Protein AF-A0A969NZW6-F1 (afdb_monomer)

Nearest PDB structures (foldseek):
  7z3o-assembly1_SY  TM=2.945E-01  e=6.270E-01  Thermochaetoides thermophila DSM 1495

Radius of gyration: 21.52 Å; Cα contacts (8 Å, |Δi|>4): 282; chains: 1; bounding box: 51×29×75 Å

Secondary structure (DSSP, 8-state):
--HHHHHHHHHHHHHHHHHHHHHHHHHHTHHHHHHHHHHHHHHHTTPEEEEEEE-SSEEEEEEE-TTT--EEEEEEEES--SHHHHHHH--EEEEEEEEEEE-TTHHHHHHHHHHHHTTS---TTSTT-EEEEEETTTTEEEEEEEEEEEGGGTB-GGG-B-HHHHHHHHHHHHHHHHHHHHHHH--

Mean predicted aligned error: 5.86 Å

Sequence (187 aa):
MMQEDMEAVYVELVQSSWKKYEEYIHNKRMDDLLIGGVIPVMVGDGYALIDLSSDGINHYLRFEQLDSRERIIFRLTNLSEELVTAKVLGRHAQVVIGYGEHTQKTQTLFETFKSEMKSAFLDTNEPGVVTVDADVTAGYIYVQVSLIFDLDSYFREGYDIDYLLLRKHIMATVQSLQKYLRGRLNA

Foldseek 3Di:
DDPVVVVVVVVVVVVVVVVVVVLLVVLQCLQVLVVVLVVCLCVVVQWDWDDWDDPPFWIKTWTARPPQRKIKIWIKGWPPNDSVSCVPVNTKIKIKIKIKHAALCQPVLVVVQVVVVVVPPDDQQDAPDWDWDGPNVRRMIMIIGIHMDRSCVAADPPRDGPSVVVSVVNVVRNVVRVCVVVVSVVD

Solvent-accessible surface area (backbone atoms only — not comparable to full-atom values): 10132 Å² total; per-residue (Å²): 130,57,72,66,58,54,50,52,52,50,52,51,52,50,53,56,48,49,56,53,51,50,53,47,53,56,44,56,42,51,57,59,49,48,54,63,48,49,51,56,42,44,45,74,72,63,28,43,81,77,47,79,52,70,81,87,63,42,38,40,38,34,32,34,27,83,89,80,54,36,32,40,38,37,42,39,28,64,73,20,58,50,58,67,50,21,73,74,75,45,43,34,26,42,40,31,48,28,32,28,45,71,41,97,54,29,63,63,52,47,52,53,53,51,60,58,48,72,77,49,95,69,65,75,76,41,67,72,37,75,44,77,51,64,45,64,89,83,24,26,36,33,35,30,33,24,38,77,43,61,44,70,82,36,43,49,83,94,78,43,68,44,57,68,62,50,38,52,55,53,50,53,49,46,53,50,39,46,53,53,51,52,57,61,75,77,104

Structure (mmCIF, N/CA/C/O backbone):
data_AF-A0A969NZW6-F1
#
_entry.id   AF-A0A969NZW6-F1
#
loop_
_atom_site.group_PDB
_atom_site.id
_atom_site.type_symbol
_atom_site.label_atom_id
_atom_site.label_alt_id
_atom_site.label_comp_id
_atom_site.label_asym_id
_atom_site.label_entity_id
_atom_site.label_seq_id
_atom_site.pdbx_PDB_ins_code
_atom_site.Cartn_x
_atom_site.Cartn_y
_atom_site.Cartn_z
_atom_site.occupancy
_atom_site.B_iso_or_equiv
_atom_site.auth_seq_id
_atom_site.auth_comp_id
_atom_site.auth_asym_id
_atom_site.auth_atom_id
_atom_site.pdbx_PDB_model_num
ATOM 1 N N . MET A 1 1 ? 32.133 7.280 -44.341 1.00 61.06 1 MET A N 1
ATOM 2 C CA . MET A 1 1 ? 31.270 6.132 -43.999 1.00 61.06 1 MET A CA 1
ATOM 3 C C . MET A 1 1 ? 30.331 5.913 -45.158 1.00 61.06 1 MET A C 1
ATOM 5 O O . MET A 1 1 ? 29.865 6.905 -45.714 1.00 61.06 1 MET A O 1
ATOM 9 N N . MET A 1 2 ? 30.139 4.664 -45.572 1.00 74.56 2 MET A N 1
ATOM 10 C CA . MET A 1 2 ? 29.180 4.332 -46.624 1.00 74.56 2 MET A CA 1
ATOM 11 C C . MET A 1 2 ? 27.757 4.505 -46.075 1.00 74.56 2 MET A C 1
ATOM 13 O O . MET A 1 2 ? 27.546 4.512 -44.864 1.00 74.56 2 MET A O 1
ATOM 17 N N . GLN A 1 3 ? 26.779 4.712 -46.954 1.00 80.62 3 GLN A N 1
ATOM 18 C CA . GLN A 1 3 ? 25.389 4.961 -46.557 1.00 80.62 3 GLN A CA 1
ATOM 19 C C . GLN A 1 3 ? 24.804 3.800 -45.732 1.00 80.62 3 GLN A C 1
ATOM 21 O O . GLN A 1 3 ? 24.109 4.044 -44.752 1.00 80.62 3 GLN A O 1
ATOM 26 N N . GLU A 1 4 ? 25.177 2.564 -46.070 1.00 84.88 4 GLU A N 1
ATOM 27 C CA . GLU A 1 4 ? 24.808 1.350 -45.330 1.00 84.88 4 GLU A CA 1
ATOM 28 C C . GLU A 1 4 ? 25.390 1.332 -43.905 1.00 84.88 4 GLU A C 1
ATOM 30 O O . GLU A 1 4 ? 24.696 0.950 -42.965 1.00 84.88 4 GLU A O 1
ATOM 35 N N . ASP A 1 5 ? 26.618 1.834 -43.707 1.00 90.31 5 ASP A N 1
ATOM 36 C CA . ASP A 1 5 ? 27.227 1.938 -42.371 1.00 90.31 5 ASP A CA 1
ATOM 37 C C . ASP A 1 5 ? 26.434 2.909 -41.478 1.00 90.31 5 ASP A C 1
ATOM 39 O O . ASP A 1 5 ? 26.228 2.660 -40.291 1.00 90.31 5 ASP A O 1
ATOM 43 N N . MET A 1 6 ? 25.968 4.026 -42.047 1.00 91.88 6 MET A N 1
ATOM 44 C CA . MET A 1 6 ? 25.177 5.027 -41.320 1.00 91.88 6 MET A CA 1
ATOM 45 C C . MET A 1 6 ? 23.773 4.520 -40.984 1.00 91.88 6 MET A C 1
ATOM 47 O O . MET A 1 6 ? 23.246 4.833 -39.915 1.00 91.88 6 MET A O 1
ATOM 51 N N . GLU A 1 7 ? 23.173 3.738 -41.880 1.00 93.81 7 GLU A N 1
ATOM 52 C CA . GLU A 1 7 ? 21.881 3.097 -41.647 1.00 93.81 7 GLU A CA 1
ATOM 53 C C . GLU A 1 7 ? 21.976 2.047 -40.533 1.00 93.81 7 GLU A C 1
ATOM 55 O O . GLU A 1 7 ? 21.141 2.043 -39.629 1.00 93.81 7 GLU A O 1
ATOM 60 N N . ALA A 1 8 ? 23.039 1.237 -40.518 1.00 95.31 8 ALA A N 1
ATOM 61 C CA . ALA A 1 8 ? 23.295 0.284 -39.439 1.00 95.31 8 ALA A CA 1
ATOM 62 C C . ALA A 1 8 ? 23.428 0.979 -38.070 1.00 95.31 8 ALA A C 1
ATOM 64 O O . ALA A 1 8 ? 22.781 0.569 -37.104 1.00 95.31 8 ALA A O 1
ATOM 65 N N . VAL A 1 9 ? 24.190 2.077 -37.998 1.00 95.44 9 VAL A N 1
ATOM 66 C CA . VAL A 1 9 ? 24.330 2.883 -36.770 1.00 95.44 9 VAL A CA 1
ATOM 67 C C . VAL A 1 9 ? 22.988 3.472 -36.326 1.00 95.44 9 VAL A C 1
ATOM 69 O O . VAL A 1 9 ? 22.681 3.486 -35.133 1.00 95.44 9 VAL A O 1
ATOM 72 N N . TYR A 1 10 ? 22.159 3.946 -37.261 1.00 95.44 10 TYR A N 1
ATOM 73 C CA . TYR A 1 10 ? 20.827 4.454 -36.931 1.00 95.44 10 TYR A CA 1
ATOM 74 C C . TYR A 1 10 ? 19.922 3.358 -36.353 1.00 95.44 10 TYR A C 1
ATOM 76 O O . TYR A 1 10 ? 19.276 3.582 -35.329 1.00 95.44 10 TYR A O 1
ATOM 84 N N . VAL A 1 11 ? 19.902 2.168 -36.961 1.00 97.00 11 VAL A N 1
ATOM 85 C CA . VAL A 1 11 ? 19.122 1.026 -36.462 1.00 97.00 11 VAL A CA 1
ATOM 86 C C . VAL A 1 11 ? 19.556 0.646 -35.045 1.00 97.00 11 VAL A C 1
ATOM 88 O O . VAL A 1 11 ? 18.702 0.474 -34.174 1.00 97.00 11 VAL A O 1
ATOM 91 N N . GLU A 1 12 ? 20.861 0.587 -34.777 1.00 96.94 12 GLU A N 1
ATOM 92 C CA . GLU A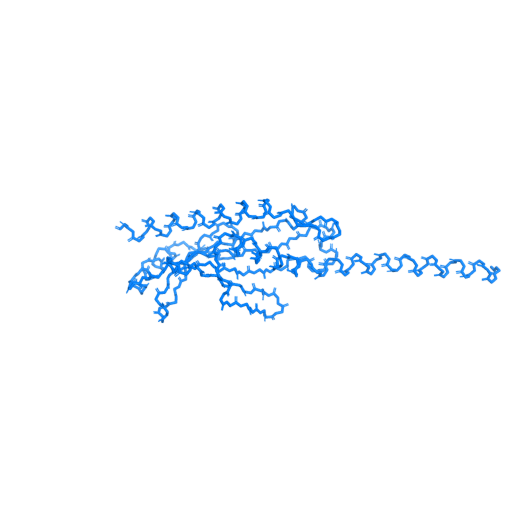 1 12 ? 21.394 0.318 -33.436 1.00 96.94 12 GLU A CA 1
ATOM 93 C C . GLU A 1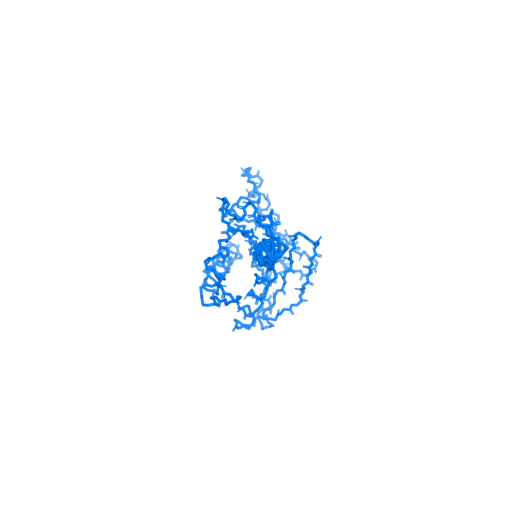 12 ? 20.976 1.401 -32.422 1.00 96.94 12 GLU A C 1
ATOM 95 O O . GLU A 1 12 ? 20.556 1.104 -31.296 1.00 96.94 12 GLU A O 1
ATOM 100 N N . LEU A 1 13 ? 21.019 2.674 -32.824 1.00 96.94 13 LEU A N 1
ATOM 101 C CA . LEU A 1 13 ? 20.577 3.783 -31.982 1.00 96.94 13 LEU A CA 1
ATOM 102 C C . LEU A 1 13 ? 19.081 3.687 -31.654 1.00 96.94 13 LEU A C 1
ATOM 104 O O . LEU A 1 13 ? 18.685 3.908 -30.508 1.00 96.94 13 LEU A O 1
ATOM 108 N N . VAL A 1 14 ? 18.245 3.323 -32.625 1.00 97.38 14 VAL A N 1
ATOM 109 C CA . VAL A 1 14 ? 16.807 3.115 -32.413 1.00 97.38 14 VAL A CA 1
ATOM 110 C C . VAL A 1 14 ? 16.566 1.939 -31.467 1.00 97.38 14 VAL A C 1
ATOM 112 O O . VAL A 1 14 ? 15.830 2.090 -30.493 1.00 97.38 14 VAL A O 1
ATOM 115 N N . GLN A 1 15 ? 17.217 0.795 -31.688 1.00 96.62 15 GLN A N 1
ATOM 116 C CA . GLN A 1 15 ? 17.077 -0.390 -30.832 1.00 96.62 15 GLN A CA 1
ATOM 117 C C . GLN A 1 15 ? 17.502 -0.119 -29.382 1.00 96.62 15 GLN A C 1
ATOM 119 O O . GLN A 1 15 ? 16.786 -0.464 -28.440 1.00 96.62 15 GLN A O 1
ATOM 124 N N . SER A 1 16 ? 18.641 0.547 -29.185 1.00 95.81 16 SER A N 1
ATOM 125 C CA . SER A 1 16 ? 19.118 0.909 -27.846 1.00 95.81 16 SER A CA 1
ATOM 126 C C . SER A 1 16 ? 18.222 1.949 -27.163 1.00 95.81 16 SER A C 1
ATOM 128 O O . SER A 1 16 ? 18.040 1.899 -25.944 1.00 95.81 16 SER A O 1
ATOM 130 N N . SER A 1 17 ? 17.618 2.858 -27.933 1.00 95.56 17 SER A N 1
ATOM 131 C CA . SER A 1 17 ? 16.640 3.826 -27.424 1.00 95.56 17 SER A CA 1
ATOM 132 C C . SER A 1 17 ? 15.345 3.146 -26.984 1.00 95.56 17 SER A C 1
ATOM 134 O O . SER A 1 17 ? 14.846 3.457 -25.903 1.00 95.56 17 SER A O 1
ATOM 136 N N . TRP A 1 18 ? 14.841 2.178 -27.758 1.00 96.06 18 TRP A N 1
ATOM 137 C CA . TRP A 1 18 ? 13.671 1.377 -27.387 1.00 96.06 18 TRP A CA 1
ATOM 138 C C . TRP A 1 18 ? 13.889 0.611 -26.093 1.00 96.06 18 TRP A C 1
ATOM 140 O O . TRP A 1 18 ? 13.060 0.707 -25.194 1.00 96.06 18 TRP A O 1
ATOM 150 N N . LYS A 1 19 ? 15.043 -0.048 -25.943 1.00 93.00 19 LYS A N 1
ATOM 151 C CA . LYS A 1 19 ? 15.378 -0.754 -24.703 1.00 93.00 19 LYS A CA 1
ATOM 152 C C . LYS A 1 19 ? 15.304 0.169 -23.482 1.00 93.00 19 LYS A C 1
ATOM 154 O O . LYS A 1 19 ? 14.702 -0.177 -22.471 1.00 93.00 19 LYS A O 1
ATOM 159 N N . LYS A 1 20 ? 15.877 1.374 -23.578 1.00 90.88 20 LYS A N 1
ATOM 160 C CA . LYS A 1 20 ? 15.803 2.365 -22.491 1.00 90.88 20 LYS A CA 1
ATOM 161 C C . LYS A 1 20 ? 14.370 2.825 -22.245 1.00 90.88 20 LYS A C 1
ATOM 163 O O . LYS A 1 20 ? 13.962 2.939 -21.096 1.00 90.88 20 LYS A O 1
ATOM 168 N N . TYR A 1 21 ? 13.616 3.097 -23.305 1.00 91.88 21 TYR A N 1
ATOM 169 C CA . TYR A 1 21 ? 12.222 3.514 -23.196 1.00 91.88 21 TYR A CA 1
ATOM 170 C C . TYR A 1 21 ? 11.359 2.453 -22.499 1.00 91.88 21 TYR A C 1
ATOM 172 O O . TYR A 1 21 ? 10.586 2.791 -21.606 1.00 91.88 21 TYR A O 1
ATOM 180 N N . GLU A 1 22 ? 11.535 1.176 -22.833 1.00 90.06 22 GLU A N 1
ATOM 181 C CA . GLU A 1 22 ? 10.849 0.063 -22.170 1.00 90.06 22 GLU A CA 1
ATOM 182 C C . GLU A 1 22 ? 11.208 -0.030 -20.684 1.00 90.06 22 GLU A C 1
ATOM 184 O O . GLU A 1 22 ? 10.310 -0.187 -19.858 1.00 90.06 22 GLU A O 1
ATOM 189 N N . GLU A 1 23 ? 12.482 0.154 -20.319 1.00 89.25 23 GLU A N 1
ATOM 190 C CA . GLU A 1 23 ? 12.904 0.224 -18.912 1.00 89.25 23 GLU A CA 1
ATOM 191 C C . GLU A 1 23 ? 12.202 1.368 -18.159 1.00 89.25 23 GLU A C 1
ATOM 193 O O . GLU A 1 23 ? 11.742 1.174 -17.031 1.00 89.25 23 GLU A O 1
ATOM 198 N N . TYR A 1 24 ? 12.080 2.547 -18.781 1.00 89.12 24 TYR A N 1
ATOM 199 C CA . TYR A 1 24 ? 11.350 3.683 -18.209 1.00 89.12 24 TYR A CA 1
ATOM 200 C C . TYR A 1 24 ? 9.865 3.372 -18.019 1.00 89.12 24 TYR A C 1
ATOM 202 O O . TYR A 1 24 ? 9.314 3.643 -16.952 1.00 89.12 24 TYR A O 1
ATOM 210 N N . ILE A 1 25 ? 9.213 2.802 -19.034 1.00 87.81 25 ILE A N 1
ATOM 211 C CA . ILE A 1 25 ? 7.789 2.456 -18.968 1.00 87.81 25 ILE A CA 1
ATOM 212 C C . ILE A 1 25 ? 7.535 1.389 -17.908 1.00 87.81 25 ILE A C 1
ATOM 214 O O . ILE A 1 25 ? 6.582 1.517 -17.144 1.00 87.81 25 ILE A O 1
ATOM 218 N N . HIS A 1 26 ? 8.388 0.368 -17.834 1.00 87.69 26 HIS A N 1
ATOM 219 C CA . HIS A 1 26 ? 8.282 -0.662 -16.812 1.00 87.69 26 HIS A CA 1
ATOM 220 C C . HIS A 1 26 ? 8.399 -0.057 -15.409 1.00 87.69 26 HIS A C 1
ATOM 222 O O . HIS A 1 26 ? 7.535 -0.302 -14.574 1.00 87.69 26 HIS A O 1
ATOM 228 N N . ASN A 1 27 ? 9.398 0.803 -15.173 1.00 89.50 27 ASN A N 1
ATOM 229 C CA . ASN A 1 27 ? 9.578 1.464 -13.880 1.00 89.50 27 ASN A CA 1
ATOM 230 C C . ASN A 1 27 ? 8.384 2.341 -13.490 1.00 89.50 27 ASN A C 1
ATOM 232 O O . ASN A 1 27 ? 7.943 2.323 -12.344 1.00 89.50 27 ASN A O 1
ATOM 236 N N . LYS A 1 28 ? 7.850 3.087 -14.462 1.00 86.00 28 LYS A N 1
ATOM 237 C CA . LYS A 1 28 ? 6.727 3.996 -14.247 1.00 86.00 28 LYS A CA 1
ATOM 238 C C . LYS A 1 28 ? 5.432 3.271 -13.878 1.00 86.00 28 LYS A C 1
ATOM 240 O O . LYS A 1 28 ? 4.598 3.887 -13.249 1.00 86.00 28 LYS A O 1
ATOM 245 N N . ARG A 1 29 ? 5.263 2.003 -14.268 1.00 88.50 29 ARG A N 1
ATOM 246 C CA . ARG A 1 29 ? 4.046 1.206 -14.014 1.00 88.50 29 ARG A CA 1
ATOM 247 C C . ARG A 1 29 ? 4.073 0.423 -12.699 1.00 88.50 29 ARG A C 1
ATOM 249 O O . ARG A 1 29 ? 3.186 -0.388 -12.449 1.00 88.50 29 ARG A O 1
ATOM 256 N N . MET A 1 30 ? 5.116 0.572 -11.886 1.00 89.69 30 MET A N 1
ATOM 257 C CA . MET A 1 30 ? 5.273 -0.232 -10.666 1.00 89.69 30 MET A CA 1
ATOM 258 C C . MET A 1 30 ? 4.241 0.110 -9.582 1.00 89.69 30 MET A C 1
ATOM 260 O O . MET A 1 30 ? 3.880 -0.749 -8.782 1.00 89.69 30 MET A O 1
ATOM 264 N N . ASP A 1 31 ? 3.735 1.339 -9.577 1.00 88.12 31 ASP A N 1
ATOM 265 C CA . ASP A 1 31 ? 2.595 1.778 -8.769 1.00 88.12 31 ASP A CA 1
ATOM 266 C C . ASP A 1 31 ? 1.288 1.089 -9.198 1.00 88.12 31 ASP A C 1
ATOM 268 O O . ASP A 1 31 ? 0.590 0.522 -8.354 1.00 88.12 31 ASP A O 1
ATOM 272 N N . ASP A 1 32 ? 1.006 1.039 -10.503 1.00 90.31 32 ASP A N 1
ATOM 273 C CA . ASP A 1 32 ? -0.144 0.339 -11.081 1.00 90.31 32 ASP A CA 1
ATOM 274 C C . ASP A 1 32 ? -0.116 -1.153 -10.721 1.00 90.31 32 ASP A C 1
ATOM 276 O O . ASP A 1 32 ? -1.143 -1.729 -10.350 1.00 90.31 32 ASP A O 1
ATOM 280 N N . LEU A 1 33 ? 1.062 -1.787 -10.777 1.00 93.19 33 LEU A N 1
ATOM 281 C CA . LEU A 1 33 ? 1.236 -3.176 -10.337 1.00 93.19 33 LEU A CA 1
ATOM 282 C C . LEU A 1 33 ? 0.989 -3.349 -8.847 1.00 93.19 33 LEU A C 1
ATOM 284 O O . LEU A 1 33 ? 0.406 -4.352 -8.446 1.00 93.19 33 LEU A O 1
ATOM 288 N N . LEU A 1 34 ? 1.403 -2.389 -8.020 1.00 94.56 34 LEU A N 1
ATOM 289 C CA . LEU A 1 34 ? 1.169 -2.460 -6.585 1.00 94.56 34 LEU A CA 1
ATOM 290 C C . LEU A 1 34 ? -0.321 -2.382 -6.256 1.00 94.56 34 LEU A C 1
ATOM 292 O O . LEU A 1 34 ? -0.818 -3.216 -5.499 1.00 94.56 34 LEU A O 1
ATOM 296 N N . ILE A 1 35 ? -1.052 -1.455 -6.876 1.00 95.56 35 ILE A N 1
ATOM 297 C CA . ILE A 1 35 ? -2.518 -1.379 -6.776 1.00 95.56 35 ILE A CA 1
ATOM 298 C C . ILE A 1 35 ? -3.141 -2.694 -7.267 1.00 95.56 35 ILE A C 1
ATOM 300 O O . ILE A 1 35 ? -3.962 -3.302 -6.572 1.00 95.56 35 ILE A O 1
ATOM 304 N N . GLY A 1 36 ? -2.706 -3.156 -8.443 1.00 94.56 36 GLY A N 1
ATOM 305 C CA . GLY A 1 36 ? -3.145 -4.394 -9.079 1.00 94.56 36 GLY A CA 1
ATOM 306 C C . GLY A 1 36 ? -2.781 -5.665 -8.311 1.00 94.56 36 GLY A C 1
ATOM 307 O O . GLY A 1 36 ? -3.432 -6.681 -8.510 1.00 94.56 36 GLY A O 1
ATOM 308 N N . GLY A 1 37 ? -1.797 -5.622 -7.413 1.00 96.06 37 GLY A N 1
ATOM 309 C CA . GLY A 1 37 ? -1.434 -6.713 -6.511 1.00 96.06 37 GLY A CA 1
ATOM 310 C C . GLY A 1 37 ? -2.228 -6.680 -5.205 1.00 96.06 37 GLY A C 1
ATOM 311 O O . GLY A 1 37 ? -2.720 -7.713 -4.753 1.00 96.06 37 GLY A O 1
ATOM 312 N N . VAL A 1 38 ? -2.405 -5.494 -4.612 1.00 97.81 38 VAL A N 1
ATOM 313 C CA . VAL A 1 38 ? -3.145 -5.316 -3.351 1.00 97.81 38 VAL A CA 1
ATOM 314 C C . VAL A 1 38 ? -4.621 -5.674 -3.521 1.00 97.81 38 VAL A C 1
ATOM 316 O O . VAL A 1 38 ? -5.166 -6.392 -2.684 1.00 97.81 38 VAL A O 1
ATOM 319 N N . ILE A 1 39 ? -5.276 -5.228 -4.602 1.00 98.25 39 ILE A N 1
ATOM 320 C CA . ILE A 1 39 ? -6.715 -5.473 -4.801 1.00 98.25 39 ILE A CA 1
ATOM 321 C C . ILE A 1 39 ? -7.045 -6.978 -4.824 1.00 98.25 39 ILE A C 1
ATOM 323 O O . ILE A 1 39 ? -7.872 -7.397 -4.011 1.00 98.25 39 ILE A O 1
ATOM 327 N N . PRO A 1 40 ? -6.419 -7.823 -5.669 1.00 97.69 40 PRO A N 1
ATOM 328 C CA . PRO A 1 40 ? -6.706 -9.254 -5.690 1.00 97.69 40 PRO A CA 1
ATOM 329 C C . PRO A 1 40 ? -6.351 -9.961 -4.386 1.00 97.69 40 PRO A C 1
ATOM 331 O O . PRO A 1 40 ? -7.072 -10.874 -3.996 1.00 97.69 40 PRO A O 1
ATOM 334 N N . VAL A 1 41 ? -5.284 -9.541 -3.694 1.00 98.06 41 VAL A N 1
ATOM 335 C CA . VAL A 1 41 ? -4.941 -10.084 -2.370 1.00 98.06 41 VAL A CA 1
ATOM 336 C C . VAL A 1 41 ? -6.085 -9.853 -1.385 1.00 98.06 41 VAL A C 1
ATOM 338 O O . VAL A 1 41 ? -6.548 -10.799 -0.752 1.00 98.06 41 VAL A O 1
ATOM 341 N N . MET A 1 42 ? -6.569 -8.615 -1.280 1.00 98.38 42 MET A N 1
ATOM 342 C CA . MET A 1 42 ? -7.621 -8.262 -0.326 1.00 98.38 42 MET A CA 1
ATOM 343 C C . MET A 1 42 ? -8.966 -8.897 -0.679 1.00 98.38 42 MET A C 1
ATOM 345 O O . MET A 1 42 ? -9.655 -9.417 0.199 1.00 98.38 42 MET A O 1
ATOM 349 N N . VAL A 1 43 ? -9.322 -8.900 -1.966 1.00 97.69 43 VAL A N 1
ATOM 350 C CA . VAL A 1 43 ? -10.549 -9.544 -2.455 1.00 97.69 43 VAL A CA 1
ATOM 351 C C . VAL A 1 43 ? -10.489 -11.059 -2.258 1.00 97.69 43 VAL A C 1
ATOM 353 O O . VAL A 1 43 ? -11.473 -11.659 -1.830 1.00 97.69 43 VAL A O 1
ATOM 356 N N . GLY A 1 44 ? -9.331 -11.677 -2.502 1.00 96.88 44 GLY A N 1
ATOM 357 C CA . GLY A 1 44 ? -9.097 -13.099 -2.247 1.00 96.88 44 GLY A CA 1
ATOM 358 C C . GLY A 1 44 ? -9.238 -13.487 -0.772 1.00 96.88 44 GLY A C 1
ATOM 359 O O . GLY A 1 44 ? -9.619 -14.618 -0.480 1.00 96.88 44 GLY A O 1
ATOM 360 N N . ASP A 1 45 ? -9.012 -12.539 0.141 1.00 95.94 45 ASP A N 1
ATOM 361 C CA . ASP A 1 45 ? -9.196 -12.705 1.588 1.00 95.94 45 ASP A CA 1
ATOM 362 C C . ASP A 1 45 ? -10.593 -12.317 2.093 1.00 95.94 45 ASP A C 1
ATOM 364 O O . ASP A 1 45 ? -10.832 -12.278 3.298 1.00 95.94 45 ASP A O 1
ATOM 368 N N . GLY A 1 46 ? -11.544 -12.095 1.181 1.00 96.56 46 GLY A N 1
ATOM 369 C CA . GLY A 1 46 ? -12.956 -11.900 1.515 1.00 96.56 46 GLY A CA 1
ATOM 370 C C . GLY A 1 46 ? -13.346 -10.457 1.825 1.00 96.56 46 GLY A C 1
ATOM 371 O O . GLY A 1 46 ? -14.460 -10.220 2.296 1.00 96.56 46 GLY A O 1
ATOM 372 N N . TYR A 1 47 ? -12.475 -9.486 1.547 1.00 98.12 47 TYR A N 1
ATOM 373 C CA . TYR A 1 47 ? -12.815 -8.074 1.680 1.00 98.12 47 TYR A CA 1
ATOM 374 C C . TYR A 1 47 ? -13.389 -7.503 0.377 1.00 98.12 47 TYR A C 1
ATOM 376 O O . TYR A 1 47 ? -12.890 -7.763 -0.717 1.00 98.12 47 TYR A O 1
ATOM 384 N N . ALA A 1 48 ? -14.408 -6.653 0.485 1.00 98.25 48 ALA A N 1
ATOM 385 C CA . ALA A 1 48 ? -14.943 -5.891 -0.638 1.00 98.25 48 ALA A CA 1
ATOM 386 C C . ALA A 1 48 ? -14.196 -4.557 -0.783 1.00 98.25 48 ALA A C 1
ATOM 388 O O . ALA A 1 48 ? -14.042 -3.833 0.198 1.00 98.25 48 ALA A O 1
ATOM 389 N N . LEU A 1 49 ? -13.762 -4.205 -1.998 1.00 98.25 49 LEU A N 1
ATOM 390 C CA . LEU A 1 49 ? -13.249 -2.864 -2.303 1.00 98.25 49 LEU A CA 1
ATOM 391 C C . LEU A 1 49 ? -14.420 -1.871 -2.305 1.00 98.25 49 LEU A C 1
ATOM 393 O O . LEU A 1 49 ? -15.333 -2.007 -3.118 1.00 98.25 49 LEU A O 1
ATOM 397 N N . ILE A 1 50 ? -14.395 -0.887 -1.406 1.00 97.31 50 ILE A N 1
ATOM 398 C CA . ILE A 1 50 ? -15.479 0.098 -1.237 1.00 97.31 50 ILE A CA 1
ATOM 399 C C . ILE A 1 50 ? -15.087 1.517 -1.655 1.00 97.31 50 ILE A C 1
ATOM 401 O O . ILE A 1 50 ? -15.970 2.344 -1.866 1.00 97.31 50 ILE A O 1
ATOM 405 N N . ASP A 1 51 ? -13.790 1.805 -1.770 1.00 97.19 51 ASP A N 1
ATOM 406 C CA . ASP A 1 51 ? -13.288 3.084 -2.273 1.00 97.19 51 ASP A CA 1
ATOM 407 C C . ASP A 1 51 ? -11.897 2.914 -2.900 1.00 97.19 51 ASP A C 1
ATOM 409 O O . ASP A 1 51 ? -11.069 2.145 -2.399 1.00 97.19 51 ASP A O 1
ATOM 413 N N . LEU A 1 52 ? -11.654 3.642 -3.989 1.00 97.56 52 LEU A N 1
ATOM 414 C CA . LEU A 1 52 ? -10.379 3.720 -4.698 1.00 97.56 52 LEU A CA 1
ATOM 415 C C . LEU A 1 52 ? -10.219 5.136 -5.252 1.00 97.56 52 LEU A C 1
ATOM 417 O O . LEU A 1 52 ? -11.004 5.574 -6.093 1.00 97.56 52 LEU A O 1
ATOM 421 N N . SER A 1 53 ? -9.176 5.834 -4.818 1.00 97.06 53 SER A N 1
ATOM 422 C CA . SER A 1 53 ? -8.852 7.174 -5.306 1.00 97.06 53 SER A CA 1
ATOM 423 C C . SER A 1 53 ? -7.344 7.384 -5.423 1.00 97.06 53 SER A C 1
ATOM 425 O O . SER A 1 53 ? -6.544 6.621 -4.881 1.00 97.06 53 SER A O 1
ATOM 427 N N . SER A 1 54 ? -6.946 8.407 -6.175 1.00 95.31 54 SER A N 1
ATOM 428 C CA . SER A 1 54 ? -5.550 8.806 -6.346 1.00 95.31 54 SER A CA 1
ATOM 429 C C . SER A 1 54 ? -5.454 10.325 -6.393 1.00 95.31 54 SER A C 1
ATOM 431 O O . SER A 1 54 ? -6.302 10.972 -7.011 1.00 95.31 54 SER A O 1
ATOM 433 N N . ASP A 1 55 ? -4.425 10.884 -5.758 1.00 94.00 55 ASP A N 1
ATOM 434 C CA . ASP A 1 55 ? -4.059 12.303 -5.881 1.00 94.00 55 ASP A CA 1
ATOM 435 C C . ASP A 1 55 ? -2.920 12.540 -6.898 1.00 94.00 55 ASP A C 1
ATOM 437 O O . ASP A 1 55 ? -2.459 13.668 -7.069 1.00 94.00 55 ASP A O 1
ATOM 441 N N . GLY A 1 56 ? -2.498 11.484 -7.603 1.00 87.88 56 GLY A N 1
ATOM 442 C CA . GLY A 1 56 ? -1.389 11.493 -8.558 1.00 87.88 56 GLY A CA 1
ATOM 443 C C . GLY A 1 56 ? -0.030 11.135 -7.953 1.00 87.88 56 GLY A C 1
ATOM 444 O O . GLY A 1 56 ? 0.900 10.910 -8.714 1.00 87.88 56 GLY A O 1
ATOM 445 N N . ILE A 1 57 ? 0.081 11.070 -6.623 1.00 90.31 57 ILE A N 1
ATOM 446 C CA . ILE A 1 57 ? 1.290 10.651 -5.891 1.00 90.31 57 ILE A CA 1
ATOM 447 C C . ILE A 1 57 ? 0.964 9.476 -4.962 1.00 90.31 57 ILE A C 1
ATOM 449 O O . ILE A 1 57 ? 1.725 8.520 -4.828 1.00 90.31 57 ILE A O 1
ATOM 453 N N . ASN A 1 58 ? -0.178 9.566 -4.289 1.00 94.62 58 ASN A N 1
ATOM 454 C CA . ASN A 1 58 ? -0.686 8.580 -3.363 1.00 94.62 58 ASN A CA 1
ATOM 455 C C . ASN A 1 58 ? -1.939 7.930 -3.936 1.00 94.62 58 ASN A C 1
ATOM 457 O O . ASN A 1 58 ? -2.858 8.610 -4.403 1.00 94.62 58 ASN A O 1
ATOM 461 N N . HIS A 1 59 ? -2.009 6.613 -3.792 1.00 96.62 59 HIS A N 1
ATOM 462 C CA . HIS A 1 59 ? -3.190 5.826 -4.105 1.00 96.62 59 HIS A CA 1
ATOM 463 C C . HIS A 1 59 ? -3.824 5.336 -2.813 1.00 96.62 59 HIS A C 1
ATOM 465 O O . HIS A 1 59 ? -3.166 4.712 -1.978 1.00 96.62 59 HIS A O 1
ATOM 471 N N . TYR A 1 60 ? -5.110 5.618 -2.657 1.00 97.69 60 TYR A N 1
ATOM 472 C CA . TYR A 1 60 ? -5.877 5.284 -1.472 1.00 97.69 60 TYR A CA 1
ATOM 473 C C . TYR A 1 60 ? -6.854 4.172 -1.812 1.00 97.69 60 TYR A C 1
ATOM 475 O O . TYR A 1 60 ? -7.659 4.304 -2.735 1.00 97.69 60 TYR A O 1
ATOM 483 N N . LEU A 1 61 ? -6.791 3.082 -1.055 1.00 98.38 61 LEU A N 1
ATOM 484 C CA . LEU A 1 61 ? -7.720 1.969 -1.186 1.00 98.38 61 LEU A CA 1
ATOM 485 C C . LEU A 1 61 ? -8.415 1.737 0.142 1.00 98.38 61 LEU A C 1
ATOM 487 O O . LEU A 1 61 ? -7.778 1.773 1.196 1.00 98.38 61 LEU A O 1
ATOM 491 N N . ARG A 1 62 ? -9.712 1.452 0.094 1.00 97.94 62 ARG A N 1
ATOM 492 C CA . ARG A 1 62 ? -10.486 1.066 1.270 1.00 97.94 62 ARG A CA 1
ATOM 493 C C . ARG A 1 62 ? -11.242 -0.214 0.997 1.00 97.94 62 ARG A C 1
ATOM 495 O O . ARG A 1 62 ? -12.004 -0.313 0.037 1.00 97.94 62 ARG A O 1
ATOM 502 N N . PHE A 1 63 ? -11.071 -1.155 1.905 1.00 98.44 63 PHE A N 1
ATOM 503 C CA . PHE A 1 63 ? -11.704 -2.453 1.885 1.00 98.44 63 PHE A CA 1
ATOM 504 C C . PHE A 1 63 ? -12.560 -2.635 3.135 1.00 98.44 63 PHE A C 1
ATOM 506 O O . PHE A 1 63 ? -12.208 -2.137 4.205 1.00 98.44 63 PHE A O 1
ATOM 513 N N . GLU A 1 64 ? -13.672 -3.351 3.009 1.00 97.56 64 GLU A N 1
ATOM 514 C CA . GLU A 1 64 ? -14.553 -3.692 4.124 1.00 97.56 64 GLU A CA 1
ATOM 515 C C . GLU A 1 64 ? -14.927 -5.171 4.059 1.00 97.56 64 GLU A C 1
ATOM 517 O O . GLU A 1 64 ? -15.304 -5.689 3.006 1.00 97.56 64 GLU A O 1
ATOM 522 N N . GLN A 1 65 ? -14.826 -5.861 5.190 1.00 96.75 65 GLN A N 1
ATOM 523 C CA . GLN A 1 65 ? -15.391 -7.192 5.333 1.00 96.75 65 GLN A CA 1
ATOM 524 C C . GLN A 1 65 ? -16.864 -7.050 5.702 1.00 96.75 65 GLN A C 1
ATOM 526 O O . GLN A 1 65 ? -17.200 -6.533 6.764 1.00 96.75 65 GLN A O 1
ATOM 531 N N . LEU A 1 66 ? -17.751 -7.500 4.817 1.00 93.56 66 LEU A N 1
ATOM 532 C CA . LEU A 1 66 ? -19.181 -7.185 4.905 1.00 93.56 66 LEU A CA 1
ATOM 533 C C . LEU A 1 66 ? -19.864 -7.778 6.149 1.00 93.56 66 LEU A C 1
ATOM 535 O O . LEU A 1 66 ? -20.797 -7.174 6.676 1.00 93.56 66 LEU A O 1
ATOM 539 N N . ASP A 1 67 ? -19.375 -8.920 6.639 1.00 92.62 67 ASP A N 1
ATOM 540 C CA . ASP A 1 67 ? -19.948 -9.608 7.800 1.00 92.62 67 ASP A CA 1
ATOM 541 C C . ASP A 1 67 ? -19.564 -8.940 9.127 1.00 92.62 67 ASP A C 1
ATOM 543 O O . ASP A 1 67 ? -20.410 -8.713 9.992 1.00 92.62 67 ASP A O 1
ATOM 547 N N . SER A 1 68 ? -18.277 -8.628 9.300 1.00 92.25 68 SER A N 1
ATOM 548 C CA . SER A 1 68 ? -17.724 -8.076 10.544 1.00 92.25 68 SER A CA 1
ATOM 549 C C . SER A 1 68 ? -17.692 -6.549 10.565 1.00 92.25 68 SER A C 1
ATOM 551 O O . SER A 1 68 ? -17.510 -5.957 11.629 1.00 92.25 68 SER A O 1
ATOM 553 N N . ARG A 1 69 ? -17.868 -5.907 9.403 1.00 94.38 69 ARG A N 1
ATOM 554 C CA . ARG A 1 69 ? -17.629 -4.476 9.170 1.00 94.38 69 ARG A CA 1
ATOM 555 C C . ARG A 1 69 ? -16.210 -4.030 9.519 1.00 94.38 69 ARG A C 1
ATOM 557 O O . ARG A 1 69 ? -15.977 -2.853 9.765 1.00 94.38 69 ARG A O 1
ATOM 564 N N . GLU A 1 70 ? -15.249 -4.946 9.550 1.00 95.50 70 GLU A N 1
ATOM 565 C CA . GLU A 1 70 ? -13.840 -4.584 9.686 1.00 95.50 70 GLU A CA 1
ATOM 566 C C . GLU A 1 70 ? -13.373 -3.878 8.415 1.00 95.50 70 GLU A C 1
ATOM 568 O O . GLU A 1 70 ? -13.717 -4.289 7.304 1.00 95.50 70 GLU A O 1
ATOM 573 N N . ARG A 1 71 ? -12.575 -2.822 8.571 1.00 96.88 71 ARG A N 1
ATOM 574 C CA . ARG A 1 71 ? -12.031 -2.066 7.443 1.00 96.88 71 ARG A CA 1
ATOM 575 C C . ARG A 1 71 ? -10.530 -2.192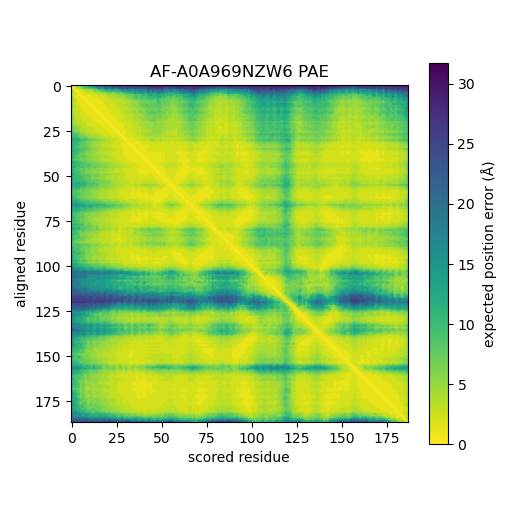 7.359 1.00 96.88 71 ARG A C 1
ATOM 577 O O . ARG A 1 71 ? -9.838 -2.178 8.372 1.00 96.88 71 ARG A O 1
ATOM 584 N N . ILE A 1 72 ? -10.032 -2.240 6.133 1.00 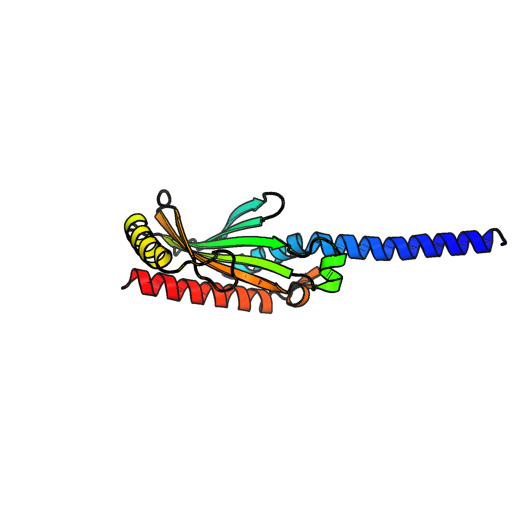98.00 72 IL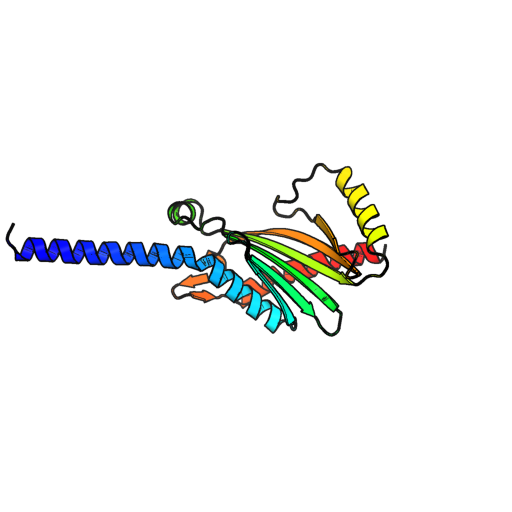E A N 1
ATOM 585 C CA . ILE A 1 72 ? -8.606 -2.143 5.848 1.00 98.00 72 ILE A CA 1
ATOM 586 C C . ILE A 1 72 ? -8.405 -0.995 4.874 1.00 98.00 72 ILE A C 1
ATOM 588 O O . ILE A 1 72 ? -9.074 -0.918 3.844 1.00 98.00 72 ILE A O 1
ATOM 592 N N . ILE A 1 73 ? -7.503 -0.085 5.218 1.00 97.62 73 ILE A N 1
ATOM 593 C CA . ILE A 1 73 ? -7.139 1.052 4.377 1.00 97.62 73 ILE A CA 1
ATOM 594 C C . ILE A 1 73 ? -5.691 0.928 3.933 1.00 97.62 73 ILE A C 1
ATOM 596 O O . ILE A 1 73 ? -4.838 0.458 4.686 1.00 97.62 73 ILE A O 1
ATOM 600 N N . PHE A 1 74 ? -5.424 1.385 2.719 1.00 98.12 74 PHE A N 1
ATOM 601 C CA . PHE A 1 74 ? -4.083 1.515 2.181 1.00 98.12 74 PHE A CA 1
ATOM 602 C C . PHE A 1 74 ? -3.850 2.943 1.713 1.00 98.12 74 PHE A C 1
ATOM 604 O O . PHE A 1 74 ? -4.731 3.535 1.089 1.00 98.12 74 PHE A O 1
ATOM 611 N N . ARG A 1 75 ? -2.643 3.456 1.960 1.00 97.06 75 ARG A N 1
ATOM 612 C CA . ARG A 1 75 ? -2.048 4.557 1.195 1.00 97.06 75 ARG A CA 1
ATOM 613 C C . ARG A 1 75 ? -0.759 4.040 0.576 1.00 97.06 75 ARG A C 1
ATOM 615 O O . ARG A 1 75 ? 0.147 3.636 1.304 1.00 97.06 75 ARG A O 1
ATOM 622 N N . LEU A 1 76 ? -0.702 4.028 -0.746 1.00 96.88 76 LEU A N 1
ATOM 623 C CA . LEU A 1 76 ? 0.431 3.537 -1.520 1.00 96.88 76 LEU A CA 1
ATOM 624 C C . LEU A 1 76 ? 1.124 4.721 -2.187 1.00 96.88 76 LEU A C 1
ATOM 626 O O . LEU A 1 76 ? 0.455 5.506 -2.855 1.00 96.88 76 LEU A O 1
ATOM 630 N N . THR A 1 77 ? 2.439 4.820 -2.037 1.00 95.31 77 THR A N 1
ATOM 631 C CA . THR A 1 77 ? 3.251 5.886 -2.636 1.00 95.31 77 THR A CA 1
ATOM 632 C C . THR A 1 77 ? 4.492 5.267 -3.262 1.00 95.31 77 THR A C 1
ATOM 634 O O . THR A 1 77 ? 5.266 4.610 -2.564 1.00 95.31 77 THR A O 1
ATOM 637 N N . ASN A 1 78 ? 4.716 5.475 -4.558 1.00 93.88 78 ASN A N 1
ATOM 638 C CA . ASN A 1 78 ? 5.941 5.022 -5.211 1.00 93.88 78 ASN A CA 1
ATOM 639 C C . ASN A 1 78 ? 7.098 5.969 -4.856 1.00 93.88 78 ASN A C 1
ATOM 641 O O . ASN A 1 78 ? 7.044 7.167 -5.112 1.00 93.88 78 ASN A O 1
ATOM 645 N N . LEU A 1 79 ? 8.155 5.439 -4.239 1.00 93.31 79 LEU A N 1
ATOM 646 C CA . LEU A 1 79 ? 9.327 6.219 -3.822 1.00 93.31 79 LEU A CA 1
ATOM 647 C C . LEU A 1 79 ? 10.415 6.246 -4.907 1.00 93.31 79 LEU A C 1
ATOM 649 O O . LEU A 1 79 ? 11.495 6.799 -4.699 1.00 93.31 79 LEU A O 1
ATOM 653 N N . SER A 1 80 ? 10.186 5.581 -6.039 1.00 91.06 80 SER A N 1
ATOM 654 C CA . SER A 1 80 ? 11.206 5.282 -7.046 1.00 91.06 80 SER A CA 1
ATOM 655 C C . SER A 1 80 ? 10.680 5.408 -8.481 1.00 91.06 80 SER A C 1
ATOM 657 O O . SER A 1 80 ? 11.126 4.678 -9.363 1.00 91.06 80 SER A O 1
ATOM 659 N N . GLU A 1 81 ? 9.757 6.340 -8.741 1.00 86.75 81 GLU A N 1
ATOM 660 C CA . GLU A 1 81 ? 9.220 6.596 -10.093 1.00 86.75 81 GLU A CA 1
ATOM 661 C C . GLU A 1 81 ? 10.304 6.989 -11.105 1.00 86.75 81 GLU A C 1
ATOM 663 O O . GLU A 1 81 ? 10.272 6.584 -12.271 1.00 86.75 81 GLU A O 1
ATOM 668 N N . GLU A 1 82 ? 11.303 7.743 -10.645 1.00 90.06 82 GLU A N 1
ATOM 669 C CA . GLU A 1 82 ? 12.467 8.094 -11.444 1.00 90.06 82 GLU A CA 1
ATOM 670 C C . GLU A 1 82 ? 13.386 6.880 -11.615 1.00 90.06 82 GLU A C 1
ATOM 672 O O . GLU A 1 82 ? 13.899 6.320 -10.641 1.00 90.06 82 GLU A O 1
ATOM 677 N N . LEU A 1 83 ? 13.662 6.506 -12.870 1.00 89.06 83 LEU A N 1
ATOM 678 C CA . LEU A 1 83 ? 14.463 5.319 -13.196 1.00 89.06 83 LEU A CA 1
ATOM 679 C C . LEU A 1 83 ? 15.864 5.364 -12.566 1.00 89.06 83 LEU A C 1
ATOM 681 O O . LEU A 1 83 ? 16.420 4.329 -12.206 1.00 89.06 83 LEU A O 1
ATOM 685 N N . VAL A 1 84 ? 16.445 6.558 -12.426 1.00 92.38 84 VAL A N 1
ATOM 686 C CA . VAL A 1 84 ? 17.752 6.730 -11.777 1.00 92.38 84 VAL A CA 1
ATOM 687 C C . VAL A 1 84 ? 17.673 6.341 -10.302 1.00 92.38 84 VAL A C 1
ATOM 689 O O . VAL A 1 84 ? 18.511 5.573 -9.834 1.00 92.38 84 VAL A O 1
ATOM 692 N N . THR A 1 85 ? 16.646 6.808 -9.589 1.00 91.31 85 THR A N 1
ATOM 693 C CA . THR A 1 85 ? 16.401 6.453 -8.186 1.00 91.31 85 THR A CA 1
ATOM 694 C C . THR A 1 85 ? 16.197 4.951 -8.044 1.00 91.31 85 THR A C 1
ATOM 696 O O . THR A 1 85 ? 16.879 4.328 -7.234 1.00 91.31 85 THR A O 1
ATOM 699 N N . ALA A 1 86 ? 15.355 4.356 -8.893 1.00 92.06 86 ALA A N 1
ATOM 700 C CA . ALA A 1 86 ? 15.122 2.915 -8.914 1.00 92.06 86 ALA A CA 1
ATOM 701 C C . ALA A 1 86 ? 16.408 2.101 -9.137 1.00 92.06 86 ALA A C 1
ATOM 703 O O . ALA A 1 86 ? 16.620 1.090 -8.478 1.00 92.06 86 ALA A O 1
ATOM 704 N N . LYS A 1 87 ? 17.300 2.544 -10.034 1.00 91.94 87 LYS A N 1
ATOM 705 C CA . LYS A 1 87 ? 18.565 1.840 -10.308 1.00 91.94 87 LYS A CA 1
ATOM 706 C C . LYS A 1 87 ? 19.603 1.970 -9.194 1.00 91.94 87 LYS A C 1
ATOM 708 O O . LYS A 1 87 ? 20.459 1.098 -9.080 1.00 91.94 87 LYS A O 1
ATOM 713 N N . VAL A 1 88 ? 19.574 3.057 -8.424 1.00 93.56 88 VAL A N 1
ATOM 714 C CA . VAL A 1 88 ? 20.567 3.325 -7.370 1.00 93.56 88 VAL A CA 1
ATOM 715 C C . VAL A 1 88 ? 20.112 2.787 -6.021 1.00 93.56 88 VAL A C 1
ATOM 717 O O . VAL A 1 88 ? 20.904 2.180 -5.306 1.00 93.56 88 VAL A O 1
ATOM 720 N N . LEU A 1 89 ? 18.853 3.033 -5.665 1.00 91.50 89 LEU A N 1
ATOM 721 C CA . LEU A 1 89 ? 18.303 2.681 -4.363 1.00 91.50 89 LEU A CA 1
ATOM 722 C C . LEU A 1 89 ? 17.495 1.387 -4.395 1.00 91.50 89 LEU A C 1
ATOM 724 O O . LEU A 1 89 ? 17.277 0.832 -3.331 1.00 91.50 89 LEU A O 1
ATOM 728 N N . GLY A 1 90 ? 17.083 0.893 -5.564 1.00 92.81 90 GLY A N 1
ATOM 729 C CA . GLY A 1 90 ? 16.071 -0.159 -5.693 1.00 92.81 90 GLY A CA 1
ATOM 730 C C . GLY A 1 90 ? 14.667 0.431 -5.828 1.00 92.81 90 GLY A C 1
ATOM 731 O O . GLY A 1 90 ? 14.453 1.618 -5.558 1.00 92.81 90 GLY A O 1
ATOM 732 N N . ARG A 1 91 ? 13.705 -0.385 -6.268 1.00 93.62 91 ARG A N 1
ATOM 733 C CA . ARG A 1 91 ? 12.316 0.052 -6.447 1.00 93.62 91 ARG A CA 1
ATOM 734 C C . ARG A 1 91 ? 11.545 -0.085 -5.152 1.00 93.62 91 ARG A C 1
ATOM 736 O O . ARG A 1 91 ? 11.190 -1.185 -4.750 1.00 93.62 91 ARG A O 1
ATOM 743 N N . HIS A 1 92 ? 11.242 1.041 -4.528 1.00 95.31 92 HIS A N 1
ATOM 744 C CA . HIS A 1 92 ? 10.566 1.060 -3.242 1.00 95.31 92 HIS A CA 1
ATOM 745 C C . HIS A 1 92 ? 9.211 1.752 -3.311 1.00 95.31 92 HIS A C 1
ATOM 747 O O . HIS A 1 92 ? 9.032 2.732 -4.032 1.00 95.31 92 HIS A O 1
ATOM 753 N N . ALA A 1 93 ? 8.278 1.290 -2.484 1.00 95.88 93 ALA A N 1
ATOM 754 C CA . ALA A 1 93 ? 7.045 2.006 -2.191 1.00 95.88 93 ALA A CA 1
ATOM 755 C C . ALA A 1 93 ? 6.870 2.190 -0.686 1.00 95.88 93 ALA A C 1
ATOM 757 O O . ALA A 1 93 ? 7.154 1.282 0.098 1.00 95.88 93 ALA A O 1
ATOM 758 N N . GLN A 1 94 ? 6.349 3.347 -0.286 1.00 95.94 94 GLN A N 1
ATOM 759 C CA . GLN A 1 94 ? 5.748 3.492 1.029 1.00 95.94 94 GLN A CA 1
ATOM 760 C C . GLN A 1 94 ? 4.349 2.880 0.977 1.00 95.94 94 GLN A C 1
ATOM 762 O O . GLN A 1 94 ? 3.528 3.233 0.130 1.00 95.94 94 GLN A O 1
ATOM 767 N N . VAL A 1 95 ? 4.087 1.964 1.899 1.00 96.81 95 VAL A N 1
ATOM 768 C CA . VAL A 1 95 ? 2.808 1.279 2.045 1.00 96.81 95 VAL A CA 1
ATOM 769 C C . VAL A 1 95 ? 2.321 1.532 3.460 1.00 96.81 95 VAL A C 1
ATOM 771 O O . VAL A 1 95 ? 2.825 0.947 4.419 1.00 96.81 95 VAL A O 1
ATOM 774 N N . VAL A 1 96 ? 1.344 2.424 3.598 1.00 96.88 96 VAL A N 1
ATOM 775 C CA . VAL A 1 96 ? 0.619 2.591 4.857 1.00 96.88 96 VAL A CA 1
ATOM 776 C C . VAL A 1 96 ? -0.537 1.612 4.856 1.00 96.88 96 VAL A C 1
ATOM 778 O O . VAL A 1 96 ? -1.380 1.671 3.965 1.00 96.88 96 VAL A O 1
ATOM 781 N N . ILE A 1 97 ? -0.576 0.729 5.848 1.00 97.94 97 ILE A N 1
ATOM 782 C CA . ILE A 1 97 ? -1.667 -0.228 6.048 1.00 97.94 97 ILE A CA 1
ATOM 783 C C . ILE A 1 97 ? -2.376 0.155 7.336 1.00 97.94 97 ILE A C 1
ATOM 785 O O . ILE A 1 97 ? -1.732 0.269 8.379 1.00 97.94 97 ILE A O 1
ATOM 789 N N . GLY A 1 98 ? -3.689 0.342 7.268 1.00 96.94 98 GLY A N 1
ATOM 790 C CA . GLY A 1 98 ? -4.538 0.594 8.423 1.00 96.94 98 GLY A CA 1
ATOM 791 C C . GLY A 1 98 ? -5.586 -0.490 8.606 1.00 96.94 98 GLY A C 1
ATOM 792 O O . GLY A 1 98 ? -6.169 -0.962 7.637 1.00 96.94 98 GLY A O 1
ATOM 793 N N . TYR A 1 99 ? -5.841 -0.857 9.856 1.00 97.50 99 TYR A N 1
ATOM 794 C CA . TYR A 1 99 ? -6.942 -1.720 10.267 1.00 97.50 99 TYR A CA 1
ATOM 795 C C . TYR A 1 99 ? -7.920 -0.906 11.106 1.00 97.50 99 TYR A C 1
ATOM 797 O O . TYR A 1 99 ? -7.498 -0.198 12.023 1.00 97.50 99 TYR A O 1
ATOM 805 N N . GLY A 1 100 ? -9.211 -1.012 10.803 1.00 95.19 100 GLY A N 1
ATOM 806 C CA . GLY A 1 100 ? -10.257 -0.273 11.487 1.00 95.19 100 GLY A CA 1
ATOM 807 C C . GLY A 1 100 ? -11.421 -1.130 11.949 1.00 95.19 100 GLY A C 1
ATOM 808 O O . GLY A 1 100 ? -11.841 -2.065 11.269 1.00 95.19 100 GLY A O 1
ATOM 809 N N . GLU A 1 101 ? -11.978 -0.750 13.096 1.00 93.88 101 GLU A N 1
ATOM 810 C CA . GLU A 1 101 ? -13.184 -1.354 13.659 1.00 93.88 101 GLU A CA 1
ATOM 811 C C . GLU A 1 101 ? -14.265 -0.311 13.897 1.00 93.88 101 GLU A C 1
ATOM 813 O O . GLU A 1 101 ? -13.996 0.829 14.291 1.00 93.88 101 GLU A O 1
ATOM 818 N N . HIS A 1 102 ? -15.507 -0.735 13.682 1.00 91.56 102 HIS A N 1
ATOM 819 C CA . HIS A 1 102 ? -16.672 0.069 13.990 1.00 91.56 102 HIS A CA 1
ATOM 820 C C . HIS A 1 102 ? -16.972 0.022 15.496 1.00 91.56 102 HIS A C 1
ATOM 822 O O . HIS A 1 102 ? -17.201 -1.046 16.065 1.00 91.56 102 HIS A O 1
ATOM 828 N N . THR A 1 103 ? -17.038 1.178 16.153 1.00 85.31 103 THR A N 1
ATOM 829 C CA . THR A 1 103 ? -17.312 1.298 17.590 1.00 85.31 103 THR A CA 1
ATOM 830 C C . THR A 1 103 ? -18.143 2.538 17.905 1.00 85.31 103 THR A C 1
ATOM 832 O O . THR A 1 103 ? -18.008 3.584 17.284 1.00 85.31 103 THR A O 1
ATOM 835 N N . GLN A 1 104 ? -19.002 2.453 18.922 1.00 80.06 104 GLN A N 1
ATOM 836 C CA . GLN A 1 104 ? -19.779 3.607 19.398 1.00 80.06 104 GLN A CA 1
ATOM 837 C C . GLN A 1 104 ? -18.955 4.559 20.280 1.00 80.06 104 GLN A C 1
ATOM 839 O O . GLN A 1 104 ? -19.420 5.641 20.623 1.00 80.06 104 GLN A O 1
ATOM 844 N N . LYS A 1 105 ? -17.736 4.160 20.667 1.00 78.44 105 LYS A N 1
ATOM 845 C CA . LYS A 1 105 ? -16.858 4.912 21.578 1.00 78.44 105 LYS A CA 1
ATOM 846 C C . LYS A 1 105 ? -15.659 5.548 20.863 1.00 78.44 105 LYS A C 1
ATOM 848 O O . LYS A 1 105 ? -14.625 5.763 21.492 1.00 78.44 105 LYS A O 1
ATOM 853 N N . THR A 1 106 ? -15.771 5.833 19.562 1.00 78.12 106 THR A N 1
ATOM 854 C CA . THR A 1 106 ? -14.667 6.368 18.738 1.00 78.12 106 THR A CA 1
ATOM 855 C C . THR A 1 106 ? -14.021 7.602 19.350 1.00 78.12 106 THR A C 1
ATOM 857 O O . THR A 1 106 ? -12.801 7.648 19.467 1.00 78.12 106 THR A O 1
ATOM 860 N N . GLN A 1 107 ? -14.824 8.574 19.789 1.00 79.19 107 GLN A N 1
ATOM 861 C CA . GLN A 1 107 ? -14.315 9.836 20.323 1.00 79.19 107 GLN A CA 1
ATOM 862 C C . GLN A 1 107 ? -13.501 9.644 21.609 1.00 79.19 107 GLN A C 1
ATOM 864 O O . GLN A 1 107 ? -12.377 10.131 21.699 1.00 79.19 107 GLN A O 1
ATOM 869 N N . THR A 1 108 ? -14.028 8.883 22.571 1.00 80.06 108 THR A N 1
ATOM 870 C CA . THR A 1 108 ? -13.332 8.607 23.836 1.00 80.06 108 THR A CA 1
ATOM 871 C C . THR A 1 108 ? -12.021 7.863 23.600 1.00 80.06 108 THR A C 1
ATOM 873 O O . THR A 1 108 ? -10.991 8.253 24.140 1.00 80.06 108 THR A O 1
ATOM 876 N N . LEU A 1 109 ? -12.036 6.830 22.753 1.00 78.12 109 LEU A N 1
ATOM 877 C CA . LEU A 1 109 ? -10.835 6.057 22.432 1.00 78.12 109 LEU A CA 1
ATOM 878 C C . LEU A 1 109 ? -9.783 6.923 21.738 1.00 78.12 109 LEU A C 1
ATOM 880 O O . LEU A 1 109 ? -8.616 6.898 22.120 1.00 78.12 109 LEU A O 1
ATOM 884 N N . PHE A 1 110 ? -10.192 7.724 20.754 1.00 78.94 110 PHE A N 1
ATOM 885 C CA . PHE A 1 110 ? -9.290 8.620 20.038 1.00 78.94 110 PHE A CA 1
ATOM 886 C C . PHE A 1 110 ? -8.644 9.657 20.963 1.00 78.94 110 PHE A C 1
ATOM 888 O O . PHE A 1 110 ? -7.446 9.913 20.858 1.00 78.94 110 PHE A O 1
ATOM 895 N N . GLU A 1 111 ? -9.399 10.225 21.907 1.00 80.69 111 GLU A N 1
ATOM 896 C CA . GLU A 1 111 ? -8.860 11.143 22.915 1.00 80.69 111 GLU A CA 1
ATOM 897 C C . GLU A 1 111 ? -7.830 10.456 23.821 1.00 80.69 111 GLU A C 1
ATOM 899 O O . GLU A 1 111 ? -6.759 11.024 24.062 1.00 80.69 111 GLU A O 1
ATOM 904 N N . THR A 1 112 ? -8.095 9.215 24.249 1.00 78.69 112 THR A N 1
ATOM 905 C CA . THR A 1 112 ? -7.132 8.398 25.001 1.00 78.69 112 THR A CA 1
ATOM 906 C C . THR A 1 112 ? -5.851 8.180 24.196 1.00 78.69 112 THR A C 1
ATOM 908 O O . THR A 1 112 ? -4.770 8.532 24.671 1.00 78.69 112 THR A O 1
ATOM 911 N N . PHE A 1 113 ? -5.951 7.715 22.947 1.00 77.62 113 PHE A N 1
ATOM 912 C CA . PHE A 1 113 ? -4.785 7.501 22.082 1.00 77.62 113 PHE A CA 1
ATOM 913 C C . PHE A 1 113 ? -3.997 8.786 21.825 1.00 77.62 113 PHE A C 1
ATOM 915 O O . PHE A 1 113 ? -2.770 8.799 21.909 1.00 77.62 113 PHE A O 1
ATOM 922 N N . LYS A 1 114 ? -4.687 9.900 21.568 1.00 75.75 114 LYS A N 1
ATOM 923 C CA . LYS A 1 114 ? -4.051 11.200 21.336 1.00 75.75 114 LYS A CA 1
ATOM 924 C C . LYS A 1 114 ? -3.298 11.700 22.568 1.00 75.75 114 LYS A C 1
ATOM 926 O O . LYS A 1 114 ? -2.269 12.359 22.422 1.00 75.75 114 LYS A O 1
ATOM 931 N N . SER A 1 115 ? -3.801 11.412 23.769 1.00 71.38 115 SER A N 1
ATOM 932 C CA . SER A 1 115 ? -3.120 11.763 25.017 1.00 71.38 115 SER A CA 1
ATOM 933 C C . SER A 1 115 ? -1.829 10.960 25.227 1.00 71.38 115 SER A C 1
ATOM 935 O O . SER A 1 115 ? -0.829 11.546 25.634 1.00 71.38 115 SER A O 1
ATOM 937 N N . GLU A 1 116 ? -1.815 9.675 24.849 1.00 68.00 116 GLU A N 1
ATOM 938 C CA . GLU A 1 116 ? -0.615 8.824 24.870 1.00 68.00 116 GLU A CA 1
ATOM 939 C C . GLU A 1 116 ? 0.404 9.263 23.806 1.00 68.00 116 GLU A C 1
ATOM 941 O O . GLU A 1 116 ? 1.585 9.432 24.098 1.00 68.00 116 GLU A O 1
ATOM 946 N N . MET A 1 117 ? -0.043 9.525 22.573 1.00 64.62 117 MET A N 1
ATOM 947 C CA . MET A 1 117 ? 0.851 9.924 21.480 1.00 64.62 117 MET A CA 1
ATOM 948 C C . MET A 1 117 ? 1.491 11.294 21.709 1.00 64.62 117 MET A C 1
ATOM 950 O O . MET A 1 117 ? 2.643 11.491 21.353 1.00 64.62 117 MET A O 1
ATOM 954 N N . LYS A 1 118 ? 0.802 12.248 22.349 1.00 56.91 118 LYS A N 1
ATOM 955 C CA . LYS A 1 118 ? 1.398 13.556 22.672 1.00 56.91 118 LYS A CA 1
ATOM 956 C C . LYS A 1 118 ? 2.594 13.471 23.627 1.00 56.91 118 LYS A C 1
ATOM 958 O O . LYS A 1 118 ? 3.372 14.422 23.664 1.00 56.91 118 LYS A O 1
ATOM 963 N N . SER A 1 119 ? 2.756 12.386 24.391 1.00 54.91 119 SER A N 1
ATOM 964 C CA . SER A 1 119 ? 3.933 12.219 25.253 1.00 54.91 119 SER A CA 1
ATOM 965 C C . SER A 1 119 ? 5.162 11.704 24.501 1.00 54.91 119 SER A C 1
ATOM 967 O O . SER A 1 119 ? 6.267 11.775 25.032 1.00 54.91 119 SER A O 1
ATOM 969 N N . ALA A 1 120 ? 4.986 11.187 23.285 1.00 52.53 120 ALA A N 1
ATOM 970 C CA . ALA A 1 120 ? 6.045 10.660 22.442 1.00 52.53 120 ALA A CA 1
ATOM 971 C C . ALA A 1 120 ? 6.111 11.510 21.164 1.00 52.53 120 ALA A C 1
ATOM 973 O O . ALA A 1 120 ? 5.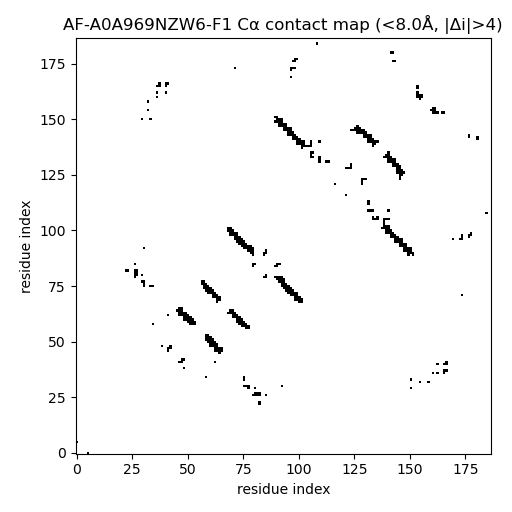236 11.427 20.313 1.00 52.53 120 ALA A O 1
ATOM 974 N N . PHE A 1 121 ? 7.123 12.371 21.029 1.00 52.66 121 PHE A N 1
ATOM 975 C CA . PHE A 1 121 ? 7.382 13.114 19.789 1.00 52.66 121 PHE A CA 1
ATOM 976 C C . PHE A 1 121 ? 7.694 12.126 18.646 1.00 52.66 121 PHE A C 1
ATOM 978 O O . PHE A 1 121 ? 8.855 11.811 18.408 1.00 52.66 121 PHE A O 1
ATOM 985 N N . LEU A 1 122 ? 6.663 11.594 17.988 1.00 59.66 122 LEU A N 1
ATOM 986 C CA . LEU A 1 122 ? 6.765 10.571 16.947 1.00 59.66 122 LEU A CA 1
ATOM 987 C C . LEU A 1 122 ? 6.506 11.191 15.573 1.00 59.66 122 LEU A C 1
ATOM 989 O O . LEU A 1 122 ? 5.492 11.866 15.377 1.00 59.66 122 LEU A O 1
ATOM 993 N N . ASP A 1 123 ? 7.402 10.930 14.621 1.00 62.50 123 ASP A N 1
ATOM 994 C CA . ASP A 1 123 ? 7.128 11.173 13.207 1.00 62.50 123 ASP A CA 1
ATOM 995 C C . ASP A 1 123 ? 6.204 10.064 12.695 1.00 62.50 123 ASP A C 1
ATOM 997 O O . ASP A 1 123 ? 6.538 8.880 12.698 1.00 62.50 123 ASP A O 1
ATOM 1001 N N . THR A 1 124 ? 5.006 10.444 12.263 1.00 66.75 124 THR A N 1
ATOM 1002 C CA . THR A 1 124 ? 3.970 9.511 11.810 1.00 66.75 124 THR A CA 1
ATOM 1003 C C . THR A 1 124 ? 4.313 8.813 10.495 1.00 66.75 124 THR A C 1
ATOM 1005 O O . THR A 1 124 ? 3.616 7.875 10.112 1.00 66.75 124 THR A O 1
ATOM 1008 N N . ASN A 1 125 ? 5.344 9.275 9.780 1.00 68.75 125 ASN A N 1
ATOM 1009 C CA . ASN A 1 125 ? 5.784 8.674 8.522 1.00 68.75 125 ASN A CA 1
ATOM 1010 C C . ASN A 1 125 ? 6.943 7.684 8.693 1.00 68.75 125 ASN A C 1
ATOM 1012 O O . ASN A 1 125 ? 7.287 6.998 7.724 1.00 68.75 125 ASN A O 1
ATOM 1016 N N . GLU A 1 126 ? 7.524 7.584 9.891 1.00 83.38 126 GLU A N 1
ATOM 1017 C CA . GLU A 1 126 ? 8.612 6.651 10.168 1.00 83.38 126 GLU A CA 1
ATOM 1018 C C . GLU A 1 126 ? 8.123 5.192 10.069 1.00 83.38 126 GLU A C 1
ATOM 1020 O O . GLU A 1 126 ? 7.075 4.841 10.632 1.00 83.38 126 GLU A O 1
ATOM 1025 N N . PRO A 1 127 ? 8.852 4.316 9.350 1.00 88.75 127 PRO A N 1
ATOM 1026 C CA . PRO A 1 127 ? 8.460 2.924 9.221 1.00 88.75 127 PRO A CA 1
ATOM 1027 C C . PRO A 1 127 ? 8.331 2.213 10.574 1.00 88.75 127 PRO A C 1
ATOM 1029 O O . PRO A 1 127 ? 9.226 2.272 11.412 1.00 88.75 127 PRO A O 1
ATOM 1032 N N . GLY A 1 128 ? 7.227 1.494 10.773 1.00 86.44 128 GLY A N 1
ATOM 1033 C CA . GLY A 1 128 ? 6.964 0.731 11.998 1.00 86.44 128 GLY A CA 1
ATOM 1034 C C . GLY A 1 128 ? 6.301 1.521 13.131 1.00 86.44 128 GLY A C 1
ATOM 1035 O O . GLY A 1 128 ? 5.868 0.909 14.109 1.00 86.44 128 GLY A O 1
ATOM 1036 N N . VAL A 1 129 ? 6.144 2.842 13.005 1.00 87.38 129 VAL A N 1
ATOM 1037 C CA . VAL A 1 129 ? 5.380 3.637 13.975 1.00 87.38 129 VAL A CA 1
ATOM 1038 C C . VAL A 1 129 ? 3.884 3.411 13.760 1.00 87.38 129 VAL A C 1
ATOM 1040 O O . VAL A 1 129 ? 3.336 3.702 12.695 1.00 87.38 129 VAL A O 1
ATOM 1043 N N . VAL A 1 130 ? 3.212 2.886 14.788 1.00 88.81 130 VAL A N 1
ATOM 1044 C CA . VAL A 1 130 ? 1.752 2.737 14.789 1.00 88.81 130 VAL A CA 1
ATOM 1045 C C . VAL A 1 130 ? 1.117 4.071 15.157 1.00 88.81 130 VAL A C 1
ATOM 1047 O O . VAL A 1 130 ? 1.410 4.647 16.204 1.00 88.81 130 VAL A O 1
ATOM 1050 N N . THR A 1 131 ? 0.220 4.545 14.304 1.00 88.06 131 THR A N 1
ATOM 1051 C CA . THR A 1 131 ? -0.562 5.765 14.514 1.00 88.06 131 THR A CA 1
ATOM 1052 C C . THR A 1 131 ? -2.045 5.432 14.560 1.00 88.06 131 THR A C 1
ATOM 1054 O O . THR A 1 131 ? -2.464 4.365 14.107 1.00 88.06 131 THR A O 1
ATOM 1057 N N . VAL A 1 132 ? -2.837 6.325 15.149 1.00 88.19 132 VAL A N 1
ATOM 1058 C CA . VAL A 1 132 ? -4.278 6.130 15.327 1.00 88.19 132 VAL A CA 1
ATOM 1059 C C . VAL A 1 132 ? -5.030 7.268 14.662 1.00 88.19 132 VAL A C 1
ATOM 1061 O O . VAL A 1 132 ? -4.690 8.434 14.861 1.00 88.19 132 VAL A O 1
ATOM 1064 N N . ASP A 1 133 ? -6.064 6.918 13.909 1.00 84.94 133 ASP A N 1
ATOM 1065 C CA . ASP A 1 133 ? -6.998 7.857 13.294 1.00 84.94 133 ASP A CA 1
ATOM 1066 C C . ASP A 1 133 ? -8.442 7.450 13.619 1.00 84.94 133 ASP A C 1
ATOM 1068 O O . ASP A 1 133 ? -8.711 6.297 13.959 1.00 84.94 133 ASP A O 1
ATOM 1072 N N . ALA A 1 134 ? -9.386 8.384 13.557 1.00 84.38 134 ALA A N 1
ATOM 1073 C CA . ALA A 1 134 ? -10.788 8.106 13.837 1.00 84.38 134 ALA A CA 1
ATOM 1074 C C . ALA A 1 134 ? -11.715 8.848 12.874 1.00 84.38 134 ALA A C 1
ATOM 1076 O O . ALA A 1 134 ? -11.733 10.075 12.809 1.00 84.38 134 ALA A O 1
ATOM 1077 N N . ASP A 1 135 ? -12.579 8.086 12.207 1.00 84.31 135 ASP A N 1
ATOM 1078 C CA . ASP A 1 135 ? -13.742 8.618 11.510 1.00 84.31 135 ASP A CA 1
ATOM 1079 C C . ASP A 1 135 ? -14.929 8.594 12.477 1.00 84.31 135 ASP A C 1
ATOM 1081 O O . ASP A 1 135 ? -15.688 7.625 12.569 1.00 84.31 135 ASP A O 1
ATOM 1085 N N . VAL A 1 136 ? -15.061 9.676 13.247 1.00 79.00 136 VAL A N 1
ATOM 1086 C CA . VAL A 1 136 ? -16.114 9.821 14.263 1.00 79.00 136 VAL A CA 1
ATOM 1087 C C . VAL A 1 136 ? -17.507 9.796 13.628 1.00 79.00 136 VAL A C 1
ATOM 1089 O O . VAL A 1 136 ? -18.438 9.271 14.234 1.00 79.00 136 VAL A O 1
ATOM 1092 N N . THR A 1 137 ? -17.647 10.300 12.399 1.00 82.50 137 THR A N 1
ATOM 1093 C CA . THR A 1 137 ? -18.937 10.369 11.697 1.00 82.50 137 THR A CA 1
ATOM 1094 C C . THR A 1 137 ? -19.411 8.983 11.283 1.00 82.50 137 THR A C 1
ATOM 1096 O O . THR A 1 137 ? -20.576 8.645 11.479 1.00 82.50 137 THR A O 1
ATOM 1099 N N . ALA A 1 138 ? -18.511 8.165 10.734 1.00 84.44 138 ALA A N 1
ATOM 1100 C CA . ALA A 1 138 ? -18.829 6.796 10.338 1.00 84.44 138 ALA A CA 1
ATOM 1101 C C . ALA A 1 138 ? -18.713 5.782 11.490 1.00 84.44 138 ALA A C 1
ATOM 1103 O O . ALA A 1 138 ? -19.041 4.613 11.294 1.00 84.44 138 ALA A O 1
ATOM 1104 N N . GLY A 1 139 ? -18.242 6.203 12.667 1.00 89.56 139 GLY A N 1
ATOM 1105 C CA . GLY A 1 139 ? -18.085 5.340 13.836 1.00 89.56 139 GLY A CA 1
ATOM 1106 C C . GLY A 1 139 ? -16.896 4.384 13.744 1.00 89.56 139 GLY A C 1
ATOM 1107 O O . GLY A 1 139 ? -16.952 3.312 14.336 1.00 89.56 139 GLY A O 1
ATOM 1108 N N . TYR A 1 140 ? -15.826 4.744 13.029 1.00 91.88 140 TYR A N 1
ATOM 1109 C CA . TYR A 1 140 ? -14.627 3.911 12.900 1.00 91.88 140 TYR A CA 1
ATOM 1110 C C . TYR A 1 140 ? -13.424 4.487 13.638 1.00 91.88 140 TYR A C 1
ATOM 1112 O O . TYR A 1 140 ? -13.172 5.690 13.607 1.00 91.88 140 TYR A O 1
ATOM 1120 N N . ILE A 1 141 ? -12.642 3.604 14.249 1.00 91.94 141 ILE A N 1
ATOM 1121 C CA . ILE A 1 141 ? -11.285 3.894 14.711 1.00 91.94 141 ILE A CA 1
ATOM 1122 C C . ILE A 1 141 ? -10.310 3.030 13.920 1.00 91.94 141 ILE A C 1
ATOM 1124 O O . ILE A 1 141 ? -10.579 1.850 13.707 1.00 91.94 141 ILE A O 1
ATOM 1128 N N . TYR A 1 142 ? -9.200 3.616 13.492 1.00 93.00 142 TYR A N 1
ATOM 1129 C CA . TYR A 1 142 ? -8.158 2.970 12.710 1.00 93.00 142 TYR A CA 1
ATOM 1130 C C . TYR A 1 142 ? -6.840 3.013 13.462 1.00 93.00 142 TYR A C 1
ATOM 1132 O O . TYR A 1 142 ? -6.485 4.023 14.065 1.00 93.00 142 TYR A O 1
ATOM 1140 N N . VAL A 1 143 ? -6.084 1.928 13.365 1.00 93.38 143 VAL A N 1
ATOM 1141 C CA 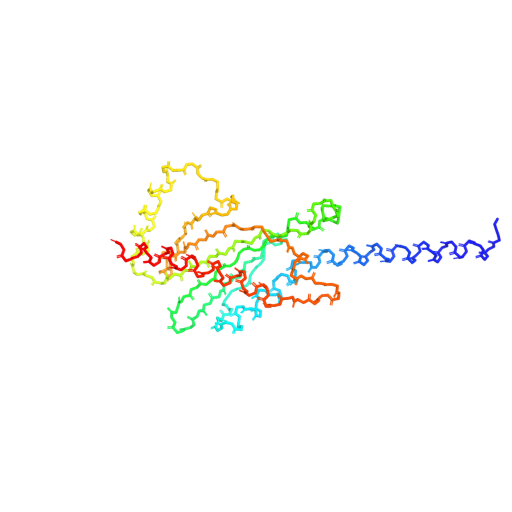. VAL A 1 143 ? -4.662 1.910 13.694 1.00 93.38 143 VAL A CA 1
ATOM 1142 C C . VAL A 1 143 ? -3.906 1.584 12.422 1.00 93.38 143 VAL A C 1
ATOM 1144 O O . VAL A 1 143 ? -4.295 0.682 11.682 1.00 93.38 143 VAL A O 1
ATOM 1147 N N . GLN A 1 144 ? -2.854 2.336 12.138 1.00 94.69 144 GLN A N 1
ATOM 1148 C CA . GLN A 1 144 ? -2.134 2.241 10.876 1.00 94.69 144 GLN A CA 1
ATOM 1149 C C . GLN A 1 144 ? -0.632 2.280 11.094 1.00 94.69 144 GLN A C 1
ATOM 1151 O O . GLN A 1 144 ? -0.150 2.886 12.049 1.00 94.69 144 GLN A O 1
ATOM 1156 N N . VAL A 1 145 ? 0.104 1.644 10.194 1.00 95.00 145 VAL A N 1
ATOM 1157 C CA . VAL A 1 145 ? 1.564 1.617 10.208 1.00 95.00 145 VAL A CA 1
ATOM 1158 C C . VAL A 1 145 ? 2.094 1.940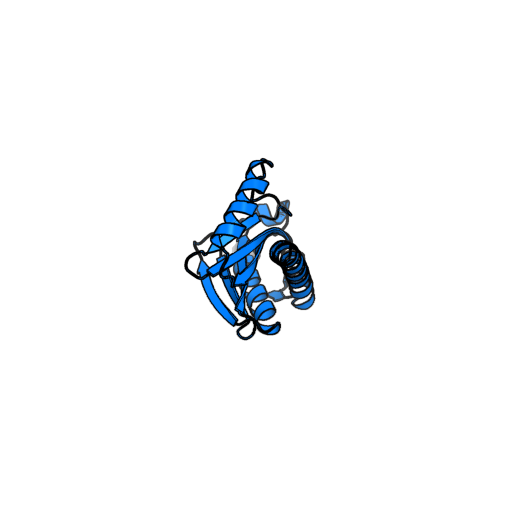 8.821 1.00 95.00 145 VAL A C 1
ATOM 1160 O O . VAL A 1 145 ? 1.570 1.446 7.822 1.00 95.00 145 VAL A O 1
ATOM 1163 N N . SER A 1 146 ? 3.126 2.779 8.770 1.00 95.12 146 SER A N 1
ATOM 1164 C CA . SER A 1 146 ? 3.905 3.041 7.559 1.00 95.12 146 SER A CA 1
ATOM 1165 C C . SER A 1 146 ? 4.969 1.955 7.405 1.00 95.12 146 SER A C 1
ATOM 1167 O O . SER A 1 146 ? 5.650 1.621 8.374 1.00 95.12 146 SER A O 1
ATOM 1169 N N . LEU A 1 147 ? 5.115 1.382 6.213 1.00 96.44 147 LEU A N 1
ATOM 1170 C CA . LEU A 1 147 ? 6.158 0.411 5.876 1.00 96.44 147 LEU A CA 1
ATOM 1171 C C . LEU A 1 147 ? 6.800 0.783 4.539 1.00 96.44 147 LEU A C 1
ATOM 1173 O O . LEU A 1 147 ? 6.191 1.471 3.721 1.00 96.44 147 LEU A O 1
ATOM 1177 N N . ILE A 1 148 ? 8.020 0.302 4.305 1.00 96.38 148 ILE A N 1
ATOM 1178 C CA . ILE A 1 148 ? 8.677 0.387 2.998 1.00 96.38 148 ILE A CA 1
ATOM 1179 C C . ILE A 1 148 ? 8.703 -1.010 2.399 1.00 96.38 148 ILE A C 1
ATOM 1181 O O . ILE A 1 148 ? 9.233 -1.945 3.001 1.00 96.38 148 ILE A O 1
ATOM 1185 N N . PHE A 1 149 ? 8.096 -1.151 1.230 1.00 96.56 149 PHE A N 1
ATOM 1186 C CA . PHE A 1 149 ? 8.095 -2.383 0.459 1.00 96.56 149 PHE A CA 1
ATOM 1187 C C . PHE A 1 149 ? 9.138 -2.268 -0.645 1.00 96.56 149 PHE A C 1
ATOM 1189 O O . PHE A 1 149 ? 9.130 -1.302 -1.405 1.00 96.56 149 PHE A O 1
ATOM 1196 N N . ASP A 1 150 ? 10.012 -3.266 -0.732 1.00 95.75 150 ASP A N 1
ATOM 1197 C CA . ASP A 1 150 ? 10.829 -3.507 -1.917 1.00 95.75 150 ASP A CA 1
ATOM 1198 C C . ASP A 1 150 ? 9.949 -4.161 -2.988 1.00 95.75 150 ASP A C 1
ATOM 1200 O O . ASP A 1 150 ? 9.479 -5.286 -2.820 1.00 95.75 150 ASP A O 1
ATOM 1204 N N . LEU A 1 151 ? 9.673 -3.429 -4.063 1.00 94.94 151 LEU A N 1
ATOM 1205 C CA . LEU A 1 151 ? 8.765 -3.852 -5.122 1.00 94.94 151 LEU A CA 1
ATOM 1206 C C . LEU A 1 151 ? 9.346 -4.995 -5.954 1.00 94.94 151 LEU A C 1
ATOM 1208 O O . LEU A 1 151 ? 8.584 -5.845 -6.415 1.00 94.94 151 LEU A O 1
ATOM 1212 N N . ASP A 1 152 ? 10.673 -5.068 -6.086 1.00 93.12 152 ASP A N 1
ATOM 1213 C CA . ASP A 1 152 ? 11.340 -6.135 -6.839 1.00 93.12 152 ASP A CA 1
ATOM 1214 C C . ASP A 1 152 ? 11.205 -7.499 -6.120 1.00 93.12 152 ASP A C 1
ATOM 1216 O O . ASP A 1 152 ? 11.312 -8.556 -6.745 1.00 93.12 152 ASP A O 1
ATOM 1220 N N . SER A 1 153 ? 10.885 -7.504 -4.818 1.00 94.69 153 SER A N 1
ATOM 1221 C CA . SER A 1 153 ? 10.549 -8.724 -4.071 1.00 94.69 153 SER A CA 1
ATOM 1222 C C . SER A 1 153 ? 9.178 -9.312 -4.445 1.00 94.69 153 SER A C 1
ATOM 1224 O O . SER A 1 153 ? 8.960 -10.510 -4.256 1.00 94.69 153 SER A O 1
ATOM 1226 N N . TYR A 1 154 ? 8.246 -8.498 -4.956 1.00 94.69 154 TYR A N 1
ATOM 1227 C CA . TYR A 1 154 ? 6.872 -8.923 -5.267 1.00 94.69 154 TYR A CA 1
ATOM 1228 C C . TYR A 1 154 ? 6.587 -9.006 -6.764 1.00 94.69 154 TYR A C 1
ATOM 1230 O O . TYR A 1 154 ? 5.732 -9.795 -7.166 1.00 94.69 154 TYR A O 1
ATOM 1238 N N . PHE A 1 155 ? 7.265 -8.198 -7.580 1.00 93.06 155 PHE A N 1
ATOM 1239 C CA . PHE A 1 155 ? 6.986 -8.071 -9.008 1.00 93.06 155 PHE A CA 1
ATOM 1240 C C . PHE A 1 155 ? 8.194 -8.508 -9.825 1.00 93.06 155 PHE A C 1
ATOM 1242 O O . PHE A 1 155 ? 9.280 -7.942 -9.716 1.00 93.06 155 PHE A O 1
ATOM 1249 N N . ARG A 1 156 ? 7.997 -9.534 -10.652 1.00 87.19 156 ARG A N 1
ATOM 1250 C CA . ARG A 1 156 ? 9.029 -10.089 -11.529 1.00 87.19 156 ARG A CA 1
ATOM 1251 C C . ARG A 1 156 ? 8.885 -9.544 -12.950 1.00 87.19 156 ARG A C 1
ATOM 1253 O O . ARG A 1 156 ? 7.938 -8.826 -13.286 1.00 87.19 156 ARG A O 1
ATOM 1260 N N . GLU A 1 157 ? 9.835 -9.915 -13.806 1.00 79.69 157 GLU A N 1
ATOM 1261 C CA . GLU A 1 157 ? 9.780 -9.605 -15.235 1.00 79.69 157 GLU A CA 1
ATOM 1262 C C . GLU A 1 157 ? 8.444 -10.032 -15.862 1.00 79.69 157 GLU A C 1
ATOM 1264 O O . GLU A 1 157 ? 7.839 -11.034 -15.483 1.00 79.69 157 GLU A O 1
ATOM 1269 N N . GLY A 1 158 ? 7.970 -9.249 -16.834 1.00 81.00 158 GLY A N 1
ATOM 1270 C CA . GLY A 1 158 ? 6.698 -9.519 -17.507 1.00 81.00 158 GLY A CA 1
ATOM 1271 C C . GLY A 1 158 ? 5.451 -9.202 -16.678 1.00 81.00 158 GLY A C 1
ATOM 1272 O O . GLY A 1 158 ? 4.368 -9.614 -17.083 1.00 81.00 158 GLY A O 1
ATOM 1273 N N . TYR A 1 159 ? 5.585 -8.449 -15.577 1.00 84.06 159 TYR A N 1
ATOM 1274 C CA . TYR A 1 159 ? 4.480 -8.074 -14.684 1.00 84.06 159 TYR A CA 1
ATOM 1275 C C . TYR A 1 159 ? 3.891 -9.253 -13.890 1.00 84.06 159 TYR A C 1
ATOM 1277 O O . TYR A 1 159 ? 2.738 -9.198 -13.463 1.00 84.06 159 TYR A O 1
ATOM 1285 N N . ASP A 1 160 ? 4.672 -10.319 -13.686 1.00 90.75 160 ASP A N 1
ATOM 1286 C CA . ASP A 1 160 ? 4.278 -11.428 -12.816 1.00 90.75 160 ASP A CA 1
ATOM 1287 C C . ASP A 1 160 ? 4.313 -10.992 -11.345 1.00 90.75 160 ASP A C 1
ATOM 1289 O O . ASP A 1 160 ? 5.278 -10.372 -10.892 1.00 90.75 160 ASP A O 1
ATOM 1293 N N . ILE A 1 161 ? 3.254 -11.313 -10.601 1.00 94.44 161 ILE A N 1
ATOM 1294 C CA . ILE A 1 161 ? 3.066 -10.883 -9.214 1.00 94.44 161 ILE A CA 1
ATOM 1295 C C . ILE A 1 161 ? 3.135 -12.099 -8.291 1.00 94.44 161 ILE A C 1
ATOM 1297 O O . ILE A 1 161 ? 2.339 -13.033 -8.406 1.00 94.44 161 ILE A O 1
ATOM 1301 N N . ASP A 1 162 ? 4.028 -12.059 -7.301 1.00 96.38 162 ASP A N 1
ATOM 1302 C CA . ASP A 1 162 ? 4.053 -13.031 -6.209 1.00 96.38 162 ASP A CA 1
ATOM 1303 C C . ASP A 1 162 ? 2.950 -12.726 -5.184 1.00 96.38 162 ASP A C 1
ATOM 1305 O O . ASP A 1 162 ? 3.168 -12.164 -4.104 1.00 96.38 162 ASP A O 1
ATOM 1309 N N . TYR A 1 163 ? 1.722 -13.108 -5.540 1.00 96.50 163 TYR A N 1
ATOM 1310 C CA . TYR A 1 163 ? 0.545 -12.915 -4.695 1.00 96.50 163 TYR A CA 1
ATOM 1311 C C . TYR A 1 163 ? 0.669 -13.609 -3.336 1.00 96.50 163 TYR A C 1
ATOM 1313 O O . TYR A 1 163 ? 0.109 -13.126 -2.354 1.00 96.50 163 TYR A O 1
ATOM 1321 N N . LEU A 1 164 ? 1.396 -14.729 -3.249 1.00 96.81 164 LEU A N 1
ATOM 1322 C CA . LEU A 1 164 ? 1.556 -15.467 -1.996 1.00 96.81 164 LEU A CA 1
ATOM 1323 C C . LEU A 1 164 ? 2.414 -14.681 -1.006 1.00 96.81 164 LEU A C 1
ATOM 1325 O O . LEU A 1 164 ? 2.033 -14.549 0.162 1.00 96.81 164 LEU A O 1
ATOM 1329 N N . LEU A 1 165 ? 3.544 -14.142 -1.466 1.00 97.75 165 LEU A N 1
ATOM 1330 C CA . LEU A 1 165 ? 4.417 -13.320 -0.636 1.00 97.75 165 LEU A CA 1
ATOM 1331 C C . LEU A 1 165 ? 3.738 -12.003 -0.252 1.00 97.75 165 LEU A C 1
ATOM 1333 O O . LEU A 1 165 ? 3.721 -11.648 0.930 1.00 97.75 165 LEU A O 1
ATOM 1337 N N . LEU A 1 166 ? 3.121 -11.321 -1.223 1.00 97.75 166 LEU A N 1
ATOM 1338 C CA . LEU A 1 166 ? 2.429 -10.054 -0.989 1.00 97.75 166 LEU A CA 1
ATOM 1339 C C . LEU A 1 166 ? 1.297 -10.223 0.033 1.00 97.75 166 LEU A C 1
ATOM 1341 O O . LEU A 1 166 ? 1.242 -9.498 1.029 1.00 97.75 166 LEU A O 1
ATOM 1345 N N . ARG A 1 167 ? 0.453 -11.248 -0.146 1.00 98.06 167 ARG A N 1
ATOM 1346 C CA . ARG A 1 167 ? -0.602 -11.606 0.810 1.00 98.06 167 ARG A CA 1
ATOM 1347 C C . ARG A 1 167 ? -0.046 -11.881 2.194 1.00 98.06 167 ARG A C 1
ATOM 1349 O O . ARG A 1 167 ? -0.581 -11.373 3.176 1.00 98.06 167 ARG A O 1
ATOM 1356 N N . LYS A 1 168 ? 1.023 -12.674 2.296 1.00 98.25 168 LYS A N 1
ATOM 1357 C CA . LYS A 1 168 ? 1.634 -13.013 3.586 1.00 98.25 168 LYS A CA 1
ATOM 1358 C C . LYS A 1 168 ? 2.055 -11.757 4.350 1.00 98.25 168 LYS A C 1
ATOM 1360 O O . LYS A 1 168 ? 1.772 -11.665 5.542 1.00 98.25 168 LYS A O 1
ATOM 1365 N N . HIS A 1 169 ? 2.710 -10.805 3.689 1.00 98.19 169 HIS A N 1
ATOM 1366 C CA . HIS A 1 169 ? 3.179 -9.578 4.337 1.00 98.19 169 HIS A CA 1
ATOM 1367 C C . HIS A 1 169 ? 2.030 -8.639 4.709 1.00 98.19 169 HIS A C 1
ATOM 1369 O O . HIS A 1 169 ? 1.991 -8.151 5.838 1.00 98.19 169 HIS A O 1
ATOM 1375 N N . ILE A 1 170 ? 1.058 -8.441 3.813 1.00 98.25 170 ILE A N 1
ATOM 1376 C CA . ILE A 1 170 ? -0.121 -7.618 4.106 1.00 98.25 170 ILE A CA 1
ATOM 1377 C C . ILE A 1 170 ? -0.902 -8.208 5.286 1.00 98.25 170 ILE A C 1
ATOM 1379 O O . ILE A 1 170 ? -1.168 -7.502 6.259 1.00 98.25 170 ILE A O 1
ATOM 1383 N N . MET A 1 171 ? -1.214 -9.506 5.256 1.00 97.81 171 MET A N 1
ATOM 1384 C CA . MET A 1 171 ? -2.006 -10.141 6.312 1.00 97.81 171 MET A CA 1
ATOM 1385 C C . MET A 1 171 ? -1.277 -10.215 7.652 1.00 97.81 171 MET A C 1
ATOM 1387 O O . MET A 1 171 ? -1.912 -10.064 8.694 1.00 97.81 171 MET A O 1
ATOM 1391 N N . ALA A 1 172 ? 0.048 -10.387 7.659 1.00 98.00 172 ALA A N 1
ATOM 1392 C CA . ALA A 1 172 ? 0.832 -10.303 8.892 1.00 98.00 172 ALA A CA 1
ATOM 1393 C C . ALA A 1 172 ? 0.717 -8.915 9.544 1.00 98.00 172 ALA A C 1
ATOM 1395 O O . ALA A 1 172 ? 0.547 -8.811 10.765 1.00 98.00 172 ALA A O 1
ATOM 1396 N N . THR A 1 173 ? 0.751 -7.854 8.733 1.00 97.75 173 THR A N 1
ATOM 1397 C CA . THR A 1 173 ? 0.559 -6.478 9.201 1.00 97.75 173 THR A CA 1
ATOM 1398 C C . THR A 1 173 ? -0.855 -6.269 9.731 1.00 97.75 173 THR A C 1
ATOM 1400 O O . THR A 1 173 ? -1.017 -5.853 10.878 1.00 97.75 173 THR A O 1
ATOM 1403 N N . VAL A 1 174 ? -1.880 -6.638 8.957 1.00 97.62 174 VAL A N 1
ATOM 1404 C CA . VAL A 1 174 ? -3.292 -6.520 9.359 1.00 97.62 174 VAL A CA 1
ATOM 1405 C C . VAL A 1 174 ? -3.555 -7.263 10.669 1.00 97.62 174 VAL A C 1
ATOM 1407 O O . VAL A 1 174 ? -4.112 -6.687 11.599 1.00 97.62 174 VAL A O 1
ATOM 1410 N N . GLN A 1 175 ? -3.089 -8.508 10.800 1.00 96.94 175 GLN A N 1
ATOM 1411 C CA . GLN A 1 175 ? -3.264 -9.297 12.022 1.00 96.94 175 GLN A CA 1
ATOM 1412 C C . GLN A 1 175 ? -2.586 -8.643 13.236 1.00 96.94 175 GLN A C 1
ATOM 1414 O O . GLN A 1 175 ? -3.105 -8.706 14.354 1.00 96.94 175 GLN A O 1
ATOM 1419 N N . SER A 1 176 ? -1.419 -8.029 13.040 1.00 96.94 176 SER A N 1
ATOM 1420 C CA . SER A 1 176 ? -0.695 -7.334 14.110 1.00 96.94 176 SER A CA 1
ATOM 1421 C C . SER A 1 176 ? -1.444 -6.079 14.562 1.00 96.94 176 SER A C 1
ATOM 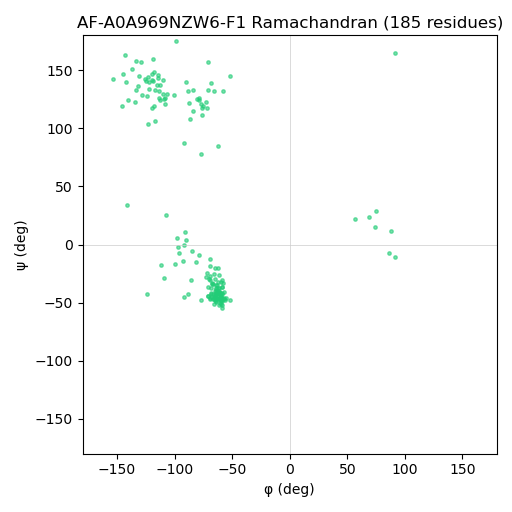1423 O O . SER A 1 176 ? -1.643 -5.881 15.762 1.00 96.94 176 SER A O 1
ATOM 1425 N N . LEU A 1 177 ? -1.939 -5.286 13.610 1.00 96.12 177 LEU A N 1
ATOM 1426 C CA . LEU A 1 177 ? -2.756 -4.099 13.867 1.00 96.12 177 LEU A CA 1
ATOM 1427 C C . LEU A 1 177 ? -4.092 -4.448 14.536 1.00 96.12 177 LEU A C 1
ATOM 1429 O O . LEU A 1 177 ? -4.485 -3.803 15.506 1.00 96.12 177 LEU A O 1
ATOM 1433 N N . GLN A 1 178 ? -4.749 -5.518 14.091 1.00 95.19 178 GLN A N 1
ATOM 1434 C CA . GLN A 1 178 ? -5.978 -6.025 14.697 1.00 95.19 178 GLN A CA 1
ATOM 1435 C C . GLN A 1 178 ? -5.772 -6.414 16.163 1.00 95.19 178 GLN A C 1
ATOM 1437 O O . GLN A 1 178 ? -6.556 -6.014 17.024 1.00 95.19 178 GLN A O 1
ATOM 1442 N N . LYS A 1 179 ? -4.702 -7.158 16.475 1.00 94.12 179 LYS A N 1
ATOM 1443 C CA . LYS A 1 179 ? -4.354 -7.503 17.864 1.00 94.12 179 LYS A CA 1
ATOM 1444 C C . LYS A 1 179 ? -4.098 -6.256 18.705 1.00 94.12 179 LYS A C 1
ATOM 1446 O O . LYS A 1 179 ? -4.571 -6.191 19.838 1.00 94.12 179 LYS A O 1
ATOM 1451 N N . TYR A 1 180 ? -3.377 -5.281 18.152 1.00 91.44 180 TYR A N 1
ATOM 1452 C CA . TYR A 1 180 ? -3.087 -4.023 18.832 1.00 91.44 180 TYR A CA 1
ATOM 1453 C C . TYR A 1 180 ? -4.371 -3.250 19.161 1.00 91.44 180 TYR A C 1
ATOM 1455 O O . TYR A 1 180 ? -4.600 -2.920 20.325 1.00 91.44 180 TYR A O 1
ATOM 1463 N N . LEU A 1 181 ? -5.242 -3.023 18.172 1.00 90.44 181 LEU A N 1
ATOM 1464 C CA . LEU A 1 181 ? -6.484 -2.277 18.369 1.00 90.44 181 LEU A CA 1
ATOM 1465 C C . LEU A 1 181 ? -7.427 -3.000 19.337 1.00 90.44 181 LEU A C 1
ATOM 1467 O O . LEU A 1 181 ? -7.868 -2.404 20.317 1.00 90.44 181 LEU A O 1
ATOM 1471 N N . ARG A 1 182 ? -7.678 -4.299 19.141 1.00 90.69 182 ARG A N 1
ATOM 1472 C CA . ARG A 1 182 ? -8.556 -5.082 20.031 1.00 90.69 182 ARG A CA 1
ATOM 1473 C C . ARG A 1 182 ? -8.040 -5.163 21.460 1.00 90.69 182 ARG A C 1
ATOM 1475 O O . ARG A 1 182 ? -8.832 -5.107 22.396 1.00 90.69 182 ARG A O 1
ATOM 1482 N N . GLY A 1 183 ? -6.724 -5.276 21.636 1.00 87.06 183 GLY A N 1
ATOM 1483 C CA . GLY A 1 183 ? -6.101 -5.252 22.958 1.00 87.06 183 GLY A CA 1
ATOM 1484 C C . GLY A 1 183 ? -6.380 -3.950 23.708 1.00 87.06 183 GLY A C 1
ATOM 1485 O O . GLY A 1 183 ? -6.529 -3.973 24.923 1.00 87.06 183 GLY A O 1
ATOM 1486 N N . ARG A 1 184 ? -6.508 -2.832 22.987 1.00 79.81 184 ARG A N 1
ATOM 1487 C CA . ARG A 1 184 ? -6.842 -1.519 23.553 1.00 79.81 184 ARG A CA 1
ATOM 1488 C C . ARG A 1 184 ? -8.344 -1.288 23.715 1.00 79.81 184 ARG A C 1
ATOM 1490 O O . ARG A 1 184 ? -8.734 -0.580 24.629 1.00 79.81 184 ARG A O 1
ATOM 1497 N N . LEU A 1 185 ? -9.184 -1.882 22.866 1.00 79.00 185 LEU A N 1
ATOM 1498 C CA . LEU A 1 185 ? -10.648 -1.807 22.991 1.00 79.00 185 LEU A CA 1
ATOM 1499 C C . LEU A 1 185 ? -11.189 -2.583 24.200 1.00 79.00 185 LEU A C 1
ATOM 1501 O O . LEU A 1 185 ? -12.230 -2.219 24.743 1.00 79.00 185 LEU A O 1
ATOM 1505 N N . ASN A 1 186 ? -10.501 -3.660 24.583 1.00 74.62 186 ASN A N 1
ATOM 1506 C CA . ASN A 1 186 ? -10.895 -4.546 25.680 1.00 74.62 186 ASN A CA 1
ATOM 1507 C C . ASN A 1 186 ? -10.187 -4.240 27.015 1.00 74.62 186 ASN A C 1
ATOM 1509 O O . ASN A 1 186 ? -10.445 -4.946 27.991 1.00 74.62 186 ASN A O 1
ATOM 1513 N N . ALA A 1 187 ? -9.280 -3.258 27.042 1.00 59.66 187 ALA A N 1
ATOM 1514 C CA . ALA A 1 187 ? -8.592 -2.780 28.245 1.00 59.66 187 ALA A CA 1
ATOM 1515 C C . ALA A 1 187 ? -9.403 -1.678 28.941 1.00 59.66 187 ALA A C 1
ATOM 1517 O O . ALA A 1 187 ? -9.380 -1.651 30.191 1.00 59.66 187 ALA A O 1
#

pLDDT: mean 89.9, std 9.85, range [52.53, 98.44]